Protein AF-A0A7S2B7H6-F1 (afdb_monomer)

Nearest PDB structures (foldseek):
  7xbq-assembly2_B  TM=4.513E-01  e=1.194E-01  Solanum tuberosum
  2v7d-assembly1_B  TM=4.858E-01  e=3.044E-01  Bos taurus
  2v7d-assembly2_C  TM=4.913E-01  e=3.707E-01  Bos taurus
  8wqa-assembly1_B  TM=3.857E-01  e=2.660E+00  Homo sapiens

Radius of gyration: 18.35 Å; Cα contacts (8 Å, |Δi|>4): 238; chains: 1; bounding box: 45×52×41 Å

Structure (mmCIF, N/CA/C/O backbone):
data_AF-A0A7S2B7H6-F1
#
_entry.id   AF-A0A7S2B7H6-F1
#
loop_
_atom_site.group_PDB
_atom_site.id
_atom_site.type_symbol
_atom_site.label_atom_id
_atom_site.label_alt_id
_atom_site.label_comp_id
_atom_site.label_asym_id
_atom_site.label_entity_id
_atom_site.label_seq_id
_atom_site.pdbx_PDB_ins_code
_atom_site.Cartn_x
_atom_site.Cartn_y
_atom_site.Cartn_z
_atom_site.occupancy
_atom_site.B_iso_or_equiv
_atom_site.auth_seq_id
_atom_site.auth_comp_id
_atom_site.auth_asym_id
_atom_site.auth_atom_id
_atom_site.pdbx_PDB_model_num
ATOM 1 N N . GLN A 1 1 ? -0.027 33.871 0.635 1.00 35.12 1 GLN A N 1
ATOM 2 C CA . GLN A 1 1 ? 0.040 32.422 0.359 1.00 35.12 1 GLN A CA 1
ATOM 3 C C . GLN A 1 1 ? 0.822 31.805 1.501 1.00 35.12 1 GLN A C 1
ATOM 5 O O . GLN A 1 1 ? 2.030 31.980 1.568 1.00 35.12 1 GLN A O 1
ATOM 10 N N . THR A 1 2 ? 0.126 31.239 2.481 1.00 29.56 2 THR A N 1
ATOM 11 C CA . THR A 1 2 ? 0.742 30.500 3.586 1.00 29.56 2 THR A CA 1
ATOM 12 C C . THR A 1 2 ? 1.372 29.250 2.993 1.00 29.56 2 THR A C 1
ATOM 14 O O . THR A 1 2 ? 0.664 28.401 2.460 1.00 29.56 2 THR A O 1
ATOM 17 N N . ALA A 1 3 ? 2.703 29.174 3.017 1.00 32.47 3 ALA A N 1
ATOM 18 C CA . ALA A 1 3 ? 3.397 27.925 2.765 1.00 32.47 3 ALA A CA 1
ATOM 19 C C . ALA A 1 3 ? 2.863 26.915 3.786 1.00 32.47 3 ALA A C 1
ATOM 21 O O . ALA A 1 3 ? 3.074 27.081 4.987 1.00 32.47 3 ALA A O 1
ATOM 22 N N . GLU A 1 4 ? 2.094 25.933 3.319 1.00 37.12 4 GLU A N 1
ATOM 23 C CA . GLU A 1 4 ? 1.766 24.747 4.098 1.00 37.12 4 GLU A CA 1
ATOM 24 C C . GLU A 1 4 ? 3.100 24.168 4.572 1.00 37.12 4 GLU A C 1
ATOM 26 O O . GLU A 1 4 ? 3.893 23.659 3.780 1.00 37.12 4 GLU A O 1
ATOM 31 N N . LEU A 1 5 ? 3.391 24.363 5.859 1.00 40.31 5 LEU A N 1
ATOM 32 C CA . LEU A 1 5 ? 4.547 23.809 6.546 1.00 40.31 5 LEU A CA 1
ATOM 33 C C . LEU A 1 5 ? 4.427 22.296 6.374 1.00 40.31 5 LEU A C 1
ATOM 35 O O . LEU A 1 5 ? 3.631 21.670 7.072 1.00 40.31 5 LEU A O 1
ATOM 39 N N . ALA A 1 6 ? 5.135 21.730 5.394 1.00 43.19 6 ALA A N 1
ATOM 40 C CA . ALA A 1 6 ? 5.116 20.305 5.119 1.00 43.19 6 ALA A CA 1
ATOM 41 C C . ALA A 1 6 ? 5.594 19.588 6.383 1.00 43.19 6 ALA A C 1
ATOM 43 O O . ALA A 1 6 ? 6.792 19.498 6.649 1.00 43.19 6 ALA A O 1
ATOM 44 N N . ALA A 1 7 ? 4.645 19.145 7.206 1.00 51.59 7 ALA A N 1
ATOM 45 C CA . ALA A 1 7 ? 4.942 18.339 8.365 1.00 51.59 7 ALA A CA 1
ATOM 46 C C . ALA A 1 7 ? 5.606 17.073 7.833 1.00 51.59 7 ALA A C 1
ATOM 48 O O . ALA A 1 7 ? 5.030 16.368 7.003 1.00 51.59 7 ALA A O 1
ATOM 49 N N . VAL A 1 8 ? 6.829 16.803 8.277 1.00 53.16 8 VAL A N 1
ATOM 50 C CA . VAL A 1 8 ? 7.496 15.527 8.022 1.00 53.16 8 VAL A CA 1
ATOM 51 C C . VAL A 1 8 ? 7.201 14.672 9.241 1.00 53.16 8 VAL A C 1
ATOM 53 O O . VAL A 1 8 ? 7.844 14.866 10.272 1.00 53.16 8 VAL A O 1
ATOM 56 N N . PRO A 1 9 ? 6.180 13.796 9.219 1.00 56.69 9 PRO A N 1
ATOM 57 C CA . PRO A 1 9 ? 5.942 12.949 10.364 1.00 56.69 9 PRO A CA 1
ATOM 58 C C . PRO A 1 9 ? 7.153 12.056 10.608 1.00 56.69 9 PRO A C 1
ATOM 60 O O . PRO A 1 9 ? 7.714 11.474 9.684 1.00 56.69 9 PRO A O 1
ATOM 63 N N . CYS A 1 10 ? 7.530 11.894 11.871 1.00 59.09 10 CYS A N 1
ATOM 64 C CA . CYS A 1 10 ? 8.405 10.796 12.262 1.00 59.09 10 CYS A CA 1
ATOM 65 C C . CYS A 1 10 ? 7.880 9.471 11.679 1.00 59.09 10 CYS A C 1
ATOM 67 O O . CYS A 1 10 ? 6.670 9.265 11.601 1.00 59.09 10 CYS A O 1
ATOM 69 N N . GLN A 1 11 ? 8.762 8.523 11.361 1.00 60.81 11 GLN A N 1
ATOM 70 C CA . GLN A 1 11 ? 8.400 7.172 10.898 1.00 60.81 11 GLN A CA 1
ATOM 71 C C . GLN A 1 11 ? 7.361 6.426 11.766 1.00 60.81 11 GLN A C 1
ATOM 73 O O . GLN A 1 11 ? 6.724 5.504 11.277 1.00 60.81 11 GLN A O 1
ATOM 78 N N . CYS A 1 12 ? 7.166 6.786 13.040 1.00 59.38 12 CYS A N 1
ATOM 79 C CA . CYS A 1 12 ? 6.108 6.198 13.869 1.00 59.38 12 CYS A CA 1
ATOM 80 C C . CYS A 1 12 ? 4.711 6.780 13.578 1.00 59.38 12 CYS A C 1
ATOM 82 O O . CYS A 1 12 ? 3.724 6.309 14.131 1.00 59.38 12 CYS A O 1
ATOM 84 N N . GLY A 1 13 ? 4.619 7.829 12.757 1.00 58.22 13 GLY A N 1
ATOM 85 C CA . GLY A 1 13 ? 3.378 8.509 12.395 1.00 58.22 13 GLY A CA 1
ATOM 86 C C . GLY A 1 13 ? 2.709 9.284 13.535 1.00 58.22 13 GLY A C 1
ATOM 87 O O . GLY A 1 13 ? 1.577 9.718 13.351 1.00 58.22 13 GLY A O 1
ATOM 88 N N . LYS A 1 14 ? 3.364 9.433 14.700 1.00 59.09 14 LYS A N 1
ATOM 89 C CA . LYS A 1 14 ? 2.776 10.039 15.914 1.00 59.09 14 LYS A CA 1
ATOM 90 C C . LYS A 1 14 ? 3.088 11.525 16.107 1.00 59.09 14 LYS A C 1
ATOM 92 O O . LYS A 1 14 ? 2.321 12.203 16.774 1.00 59.09 14 LYS A O 1
ATOM 97 N N . VAL A 1 15 ? 4.194 12.027 15.550 1.00 54.28 15 VAL A N 1
ATOM 98 C CA . VAL A 1 15 ? 4.637 13.420 15.745 1.00 54.28 15 VAL A CA 1
ATOM 99 C C . VAL A 1 15 ? 4.784 14.106 14.385 1.00 54.28 15 VAL A C 1
ATOM 101 O O . VAL A 1 15 ? 5.635 13.669 13.601 1.00 54.28 15 VAL A O 1
ATOM 104 N N . PRO A 1 16 ? 3.981 15.143 14.076 1.00 51.06 16 PRO A N 1
ATOM 105 C CA . PRO A 1 16 ? 4.240 16.043 12.962 1.00 51.06 16 PRO A CA 1
ATOM 106 C C . PRO A 1 16 ? 5.301 17.067 13.383 1.00 51.06 16 PRO A C 1
ATOM 108 O O . PRO A 1 16 ? 5.067 17.870 14.283 1.00 51.06 16 PRO A O 1
ATOM 111 N N . PHE A 1 17 ? 6.475 17.063 12.751 1.00 53.94 17 PHE A N 1
ATOM 112 C CA . PHE A 1 17 ? 7.456 18.119 13.003 1.00 53.94 17 PHE A CA 1
ATOM 113 C C . PHE A 1 17 ? 7.049 19.384 12.254 1.00 53.94 17 PHE A C 1
ATOM 115 O O . PHE A 1 17 ? 6.993 19.395 11.022 1.00 53.94 17 PHE A O 1
ATOM 122 N N . SER A 1 18 ? 6.739 20.442 13.006 1.00 48.84 18 SER A N 1
ATOM 123 C CA . SER A 1 18 ? 6.495 21.756 12.426 1.00 48.84 18 SER A CA 1
ATOM 124 C C . SER A 1 18 ? 7.814 22.322 11.899 1.00 48.84 18 SER A C 1
ATOM 126 O O . SER A 1 18 ? 8.869 22.227 12.523 1.00 48.84 18 SER A O 1
ATOM 128 N N . THR A 1 19 ? 7.748 22.932 10.727 1.00 48.69 19 THR A N 1
ATOM 129 C CA . THR A 1 19 ? 8.860 23.622 10.066 1.00 48.69 19 THR A CA 1
ATOM 130 C C . THR A 1 19 ? 9.399 24.826 10.869 1.00 48.69 19 THR A C 1
ATOM 132 O O . THR A 1 19 ? 10.367 25.445 10.429 1.00 48.69 19 THR A O 1
ATOM 135 N N . ALA A 1 20 ? 8.789 25.181 12.007 1.00 44.72 20 ALA A N 1
ATOM 136 C CA . ALA A 1 20 ? 9.083 26.406 12.747 1.00 44.72 20 ALA A CA 1
ATOM 137 C C . ALA A 1 20 ? 10.288 26.293 13.700 1.00 44.72 20 ALA A C 1
ATOM 139 O O . ALA A 1 20 ? 10.870 27.312 14.059 1.00 44.72 20 ALA A O 1
ATOM 140 N N . GLU A 1 21 ? 10.721 25.082 14.058 1.00 48.50 21 GLU A N 1
ATOM 141 C CA . GLU A 1 21 ? 11.830 24.879 14.994 1.00 48.50 21 GLU A CA 1
ATOM 142 C C . GLU A 1 21 ? 12.736 23.733 14.526 1.00 48.50 21 GLU A C 1
ATOM 144 O O . GLU A 1 21 ? 12.426 22.564 14.729 1.00 48.50 21 GLU A O 1
ATOM 149 N N . ALA A 1 22 ? 13.850 24.053 13.855 1.00 47.50 22 ALA A N 1
ATOM 150 C CA . ALA A 1 22 ? 15.148 23.384 14.034 1.00 47.50 22 ALA A CA 1
ATOM 151 C C . ALA A 1 22 ? 16.119 23.758 12.906 1.00 47.50 22 ALA A C 1
ATOM 153 O O . ALA A 1 22 ? 15.970 23.356 11.752 1.00 47.50 22 ALA A O 1
ATOM 154 N N . ILE A 1 23 ? 17.190 24.436 13.308 1.00 50.75 23 ILE A N 1
ATOM 155 C CA . ILE A 1 23 ? 18.448 24.647 12.575 1.00 50.75 23 ILE A CA 1
ATOM 156 C C . ILE A 1 23 ? 19.226 23.314 12.401 1.00 50.75 23 ILE A C 1
ATOM 158 O O . ILE A 1 23 ? 20.247 23.260 11.723 1.00 50.75 23 ILE A O 1
ATOM 162 N N . ARG A 1 24 ? 18.757 22.209 13.003 1.00 54.72 24 ARG A N 1
ATOM 163 C CA . ARG A 1 24 ? 19.428 20.901 12.995 1.00 54.72 24 ARG A CA 1
ATOM 164 C C . ARG A 1 24 ? 18.876 20.004 11.879 1.00 54.72 24 ARG A C 1
ATOM 166 O O . ARG A 1 24 ? 17.699 19.660 11.900 1.00 54.72 24 ARG A O 1
ATOM 173 N N . MET A 1 25 ? 19.748 19.604 10.948 1.00 66.00 25 MET A N 1
ATOM 174 C CA . MET A 1 25 ? 19.466 18.630 9.874 1.00 66.00 25 MET A CA 1
ATOM 175 C C . MET A 1 25 ? 18.995 17.269 10.420 1.00 66.00 25 MET A C 1
ATOM 177 O O . MET A 1 25 ? 18.144 16.620 9.816 1.00 66.00 25 MET A O 1
ATOM 181 N N . LEU A 1 26 ? 19.487 16.882 11.604 1.00 73.19 26 LEU A N 1
ATOM 182 C CA . LEU A 1 26 ? 19.103 15.664 12.315 1.00 73.19 26 LEU A CA 1
ATOM 183 C C . LEU A 1 26 ? 18.041 15.956 13.383 1.00 73.19 26 LEU A C 1
ATOM 185 O O . LEU A 1 26 ? 18.260 16.773 14.282 1.00 73.19 26 LEU A O 1
ATOM 189 N N . GLN A 1 27 ? 16.918 15.246 13.314 1.00 69.75 27 GLN A N 1
ATOM 190 C CA . GLN A 1 27 ? 15.816 15.317 14.272 1.00 69.75 27 GLN A CA 1
ATOM 191 C C . GLN A 1 27 ? 15.647 13.979 14.986 1.00 69.75 27 GLN A C 1
ATOM 193 O O . GLN A 1 27 ? 15.734 12.924 14.363 1.00 69.75 27 GLN A O 1
ATOM 198 N N . THR A 1 28 ? 15.371 14.013 16.289 1.00 74.00 28 THR A N 1
ATOM 199 C CA . THR A 1 28 ? 15.061 12.817 17.079 1.00 74.00 28 THR A CA 1
ATOM 200 C C . THR A 1 28 ? 13.578 12.794 17.411 1.00 74.00 28 THR A C 1
ATOM 202 O O . THR A 1 28 ? 13.008 13.765 17.898 1.00 74.00 28 THR A O 1
ATOM 205 N N . CYS A 1 29 ? 12.938 11.668 17.130 1.00 71.44 29 CYS A N 1
ATOM 206 C CA . CYS A 1 29 ? 11.523 11.460 17.368 1.00 71.44 29 CYS A CA 1
ATOM 207 C C . CYS A 1 29 ? 11.223 11.200 18.839 1.00 71.44 29 CYS A C 1
ATOM 209 O O . CYS A 1 29 ? 11.534 10.124 19.335 1.00 71.44 29 CYS A O 1
ATOM 211 N N . GLU A 1 30 ? 10.540 12.122 19.512 1.00 67.81 30 GLU A N 1
ATOM 212 C CA . GLU A 1 30 ? 10.203 11.995 20.940 1.00 67.81 30 GLU A CA 1
ATOM 213 C C . GLU A 1 30 ? 9.377 10.738 21.256 1.00 67.81 30 GLU A C 1
ATOM 215 O O . GLU A 1 30 ? 9.524 10.139 22.315 1.00 67.81 30 GLU A O 1
ATOM 220 N N . ALA A 1 31 ? 8.562 10.271 20.304 1.00 68.50 31 ALA A N 1
ATOM 221 C CA . ALA A 1 31 ? 7.723 9.090 20.487 1.00 68.50 31 ALA A CA 1
ATOM 222 C C . ALA A 1 31 ? 8.442 7.743 20.267 1.00 68.50 31 ALA A C 1
ATOM 224 O O . ALA A 1 31 ? 7.952 6.720 20.738 1.00 68.50 31 ALA A O 1
ATOM 225 N N . CYS A 1 32 ? 9.546 7.694 19.508 1.00 71.00 32 CYS A N 1
ATOM 226 C CA . CYS A 1 32 ? 10.230 6.421 19.203 1.00 71.00 32 CYS A CA 1
ATOM 227 C C . CYS A 1 32 ? 11.758 6.455 19.338 1.00 71.00 32 CYS A C 1
ATOM 229 O O . CYS A 1 32 ? 12.423 5.485 18.984 1.00 71.00 32 CYS A O 1
ATOM 231 N N . GLY A 1 33 ? 12.321 7.572 19.799 1.00 71.38 33 GLY A N 1
ATOM 232 C CA . GLY A 1 33 ? 13.748 7.778 20.048 1.00 71.38 33 GLY A CA 1
ATOM 233 C C . GLY A 1 33 ? 14.647 7.772 18.810 1.00 71.38 33 GLY A C 1
ATOM 234 O O . GLY A 1 33 ? 15.853 7.951 18.944 1.00 71.38 33 GLY A O 1
ATOM 235 N N . ARG A 1 34 ? 14.111 7.555 17.600 1.00 73.19 34 ARG A N 1
ATOM 236 C CA . ARG A 1 34 ? 14.936 7.459 16.388 1.00 73.19 34 ARG A CA 1
ATOM 237 C C . ARG A 1 34 ? 15.356 8.824 15.871 1.00 73.19 34 ARG A C 1
ATOM 239 O O . ARG A 1 34 ? 14.525 9.726 15.765 1.00 73.19 34 ARG A O 1
ATOM 246 N N . THR A 1 35 ? 16.620 8.915 15.480 1.00 77.19 35 THR A N 1
ATOM 247 C CA . THR A 1 35 ? 17.192 10.072 14.794 1.00 77.19 35 THR A CA 1
ATOM 248 C C . THR A 1 35 ? 17.086 9.895 13.281 1.00 77.19 35 THR A C 1
ATOM 250 O O . THR A 1 35 ? 17.336 8.802 12.773 1.00 77.19 35 THR A O 1
ATOM 253 N N . PHE A 1 36 ? 16.708 10.950 12.565 1.00 74.50 36 PHE A N 1
ATOM 254 C CA . PHE A 1 36 ? 16.586 10.966 11.109 1.00 74.50 36 PHE A CA 1
ATOM 255 C C . PHE A 1 36 ? 17.022 12.317 10.534 1.00 74.50 36 PHE A C 1
ATOM 257 O O . PHE A 1 36 ? 16.969 13.336 11.222 1.00 74.50 36 PHE A O 1
ATOM 264 N N . ASP A 1 37 ? 17.442 12.313 9.274 1.00 79.94 37 ASP A N 1
ATOM 265 C CA . ASP A 1 37 ? 17.731 13.504 8.485 1.00 79.94 37 ASP A CA 1
ATOM 266 C C . ASP A 1 37 ? 16.447 14.005 7.809 1.00 79.94 37 ASP A C 1
ATOM 268 O O . ASP A 1 37 ? 15.793 13.293 7.034 1.00 79.94 37 ASP A O 1
ATOM 272 N N . ARG A 1 38 ? 16.063 15.243 8.133 1.00 75.38 38 ARG A N 1
ATOM 273 C CA . ARG A 1 38 ? 14.837 15.865 7.623 1.00 75.38 38 ARG A CA 1
ATOM 274 C C . ARG A 1 38 ? 14.912 16.126 6.121 1.00 75.38 38 ARG A C 1
ATOM 276 O O . ARG A 1 38 ? 13.921 15.914 5.421 1.00 75.38 38 ARG A O 1
ATOM 283 N N . GLU A 1 39 ? 16.045 16.619 5.631 1.00 79.75 39 GLU A N 1
ATOM 284 C CA . GLU A 1 39 ? 16.217 16.967 4.219 1.00 79.75 39 GLU A CA 1
ATOM 285 C C . GLU A 1 39 ? 16.236 15.710 3.358 1.00 79.75 39 GLU A C 1
ATOM 287 O O . GLU A 1 39 ? 15.567 15.664 2.325 1.00 79.75 39 GLU A O 1
ATOM 292 N N . GLU A 1 40 ? 16.901 14.654 3.824 1.00 83.44 40 GLU A N 1
ATOM 293 C CA . GLU A 1 40 ? 16.890 13.367 3.135 1.00 83.44 40 GLU A CA 1
ATOM 294 C C . GLU A 1 40 ? 15.482 12.753 3.115 1.00 83.44 40 GLU A C 1
ATOM 296 O O . GLU A 1 40 ? 15.041 12.257 2.076 1.00 83.44 40 GLU A O 1
ATOM 301 N N . SER A 1 41 ? 14.731 12.839 4.219 1.00 80.25 41 SER A N 1
ATOM 302 C CA . SER A 1 41 ? 13.343 12.358 4.262 1.00 80.25 41 SER A CA 1
ATOM 303 C C . SER A 1 41 ? 12.427 13.138 3.309 1.00 80.25 41 SER A C 1
ATOM 305 O O . SER A 1 41 ? 11.664 12.528 2.555 1.00 80.25 41 SER A O 1
ATOM 307 N N . LEU A 1 42 ? 12.544 14.471 3.253 1.00 81.31 42 LEU A N 1
ATOM 308 C CA . LEU A 1 42 ? 11.813 15.308 2.290 1.00 81.31 42 LEU A CA 1
ATOM 309 C C . LEU A 1 42 ? 12.194 14.989 0.845 1.00 81.31 42 LEU A C 1
ATOM 311 O O . LEU A 1 42 ? 11.328 14.882 -0.027 1.00 81.31 42 LEU A O 1
ATOM 315 N N . HIS A 1 43 ? 13.484 14.799 0.586 1.00 86.62 43 HIS A N 1
ATOM 316 C CA . HIS A 1 43 ? 13.983 14.409 -0.723 1.00 86.62 43 HIS A CA 1
ATOM 317 C C . HIS A 1 43 ? 13.426 13.040 -1.148 1.00 86.62 43 HIS A C 1
ATOM 319 O O . HIS A 1 43 ? 12.972 12.877 -2.283 1.00 86.62 43 HIS A O 1
ATOM 325 N N . ASN A 1 44 ? 13.374 12.071 -0.233 1.00 89.31 44 ASN A N 1
ATOM 326 C CA . ASN A 1 44 ? 12.792 10.751 -0.479 1.00 89.31 44 ASN A CA 1
ATOM 327 C C . ASN A 1 44 ? 11.269 10.807 -0.676 1.00 89.31 44 ASN A C 1
ATOM 329 O O . ASN A 1 44 ? 10.749 10.138 -1.570 1.00 89.31 44 ASN A O 1
ATOM 333 N N . LEU A 1 45 ? 10.551 11.645 0.078 1.00 87.75 45 LEU A N 1
ATOM 334 C CA . LEU A 1 45 ? 9.126 11.911 -0.149 1.00 87.75 45 LEU A CA 1
ATOM 335 C C . LEU A 1 45 ? 8.886 12.502 -1.546 1.00 87.75 45 LEU A C 1
ATOM 337 O O . LEU A 1 45 ? 7.982 12.053 -2.253 1.00 87.75 45 LEU A O 1
ATOM 341 N N . SER A 1 46 ? 9.717 13.460 -1.968 1.00 88.88 46 SER A N 1
ATOM 342 C CA . SER A 1 46 ? 9.644 14.061 -3.304 1.00 88.88 46 SER A CA 1
ATOM 343 C C . SER A 1 46 ? 9.837 13.016 -4.408 1.00 88.88 46 SER A C 1
ATOM 345 O O . SER A 1 46 ? 9.014 12.939 -5.322 1.00 88.88 46 SER A O 1
ATOM 347 N N . LYS A 1 47 ? 10.834 12.124 -4.271 1.00 91.75 47 LYS A N 1
ATOM 348 C CA . LYS A 1 47 ? 11.051 10.994 -5.197 1.00 91.75 47 LYS A CA 1
ATOM 349 C C . LYS A 1 47 ? 9.815 10.107 -5.336 1.00 91.75 47 LYS A C 1
ATOM 351 O O . LYS A 1 47 ? 9.432 9.760 -6.452 1.00 91.75 47 LYS A O 1
ATOM 356 N N . VAL A 1 48 ? 9.183 9.741 -4.219 1.00 92.44 48 VAL A N 1
ATOM 357 C CA . VAL A 1 48 ? 7.968 8.907 -4.239 1.00 92.44 48 VAL A CA 1
ATOM 358 C C . VAL A 1 48 ? 6.802 9.654 -4.889 1.00 92.44 48 VAL A C 1
ATOM 360 O O . VAL A 1 48 ? 6.113 9.084 -5.737 1.00 92.44 48 VAL A O 1
ATOM 363 N N . SER A 1 49 ? 6.608 10.936 -4.566 1.00 91.50 49 SER A N 1
ATOM 364 C CA . SER A 1 49 ? 5.550 11.754 -5.174 1.00 91.50 49 SER A CA 1
ATOM 365 C C . SER A 1 49 ? 5.732 11.898 -6.689 1.00 91.50 49 SER A C 1
ATOM 367 O O . SER A 1 49 ? 4.773 11.763 -7.452 1.00 91.50 49 SER A O 1
ATOM 369 N N . GLU A 1 50 ? 6.961 12.119 -7.159 1.00 93.00 50 GLU A N 1
ATOM 370 C CA . GLU A 1 50 ? 7.262 12.201 -8.589 1.00 93.00 50 GLU A CA 1
ATOM 371 C C . GLU A 1 50 ? 7.012 10.867 -9.303 1.00 93.00 50 GLU A C 1
ATOM 373 O O . GLU A 1 50 ? 6.351 10.834 -10.346 1.00 93.00 50 GLU A O 1
ATOM 378 N N . ALA A 1 51 ? 7.467 9.757 -8.721 1.00 92.31 51 ALA A N 1
ATOM 379 C CA . ALA A 1 51 ? 7.235 8.427 -9.272 1.00 92.31 51 ALA A CA 1
ATOM 380 C C . ALA A 1 51 ? 5.735 8.119 -9.398 1.00 92.31 51 ALA A C 1
ATOM 382 O O . ALA A 1 51 ? 5.280 7.699 -10.463 1.00 92.31 51 ALA A O 1
ATOM 383 N N . ASN A 1 52 ? 4.944 8.440 -8.370 1.00 92.94 52 ASN A N 1
ATOM 384 C CA . ASN A 1 52 ? 3.486 8.314 -8.401 1.00 92.94 52 ASN A CA 1
ATOM 385 C C . ASN A 1 52 ? 2.835 9.149 -9.514 1.00 92.94 52 ASN A C 1
ATOM 387 O O . ASN A 1 52 ? 1.890 8.692 -10.161 1.00 92.94 52 ASN A O 1
ATOM 391 N N . LYS A 1 53 ? 3.322 10.374 -9.753 1.00 91.69 53 LYS A N 1
ATOM 392 C CA . LYS A 1 53 ? 2.827 11.235 -10.841 1.00 91.69 53 LYS A CA 1
ATOM 393 C C . LYS A 1 53 ? 3.155 10.656 -12.213 1.00 91.69 53 LYS A C 1
ATOM 395 O O . LYS A 1 53 ? 2.342 10.777 -13.126 1.00 91.69 53 LYS A O 1
ATOM 400 N N . ASN A 1 54 ? 4.317 10.028 -12.369 1.00 89.81 54 ASN A N 1
ATOM 401 C CA . ASN A 1 54 ? 4.754 9.483 -13.652 1.00 89.81 54 ASN A CA 1
ATOM 402 C C . ASN A 1 54 ? 3.936 8.263 -14.097 1.00 89.81 54 ASN A C 1
ATOM 404 O O . ASN A 1 54 ? 3.716 8.117 -15.295 1.00 89.81 54 ASN A O 1
ATOM 408 N N . VAL A 1 55 ? 3.392 7.465 -13.173 1.00 88.75 55 VAL A N 1
ATOM 409 C CA . VAL A 1 55 ? 2.453 6.372 -13.509 1.00 88.75 55 VAL A CA 1
ATOM 410 C C . VAL A 1 55 ? 1.222 6.906 -14.251 1.00 88.75 55 VAL A C 1
ATOM 412 O O . VAL A 1 55 ? 0.784 6.327 -15.242 1.00 88.75 55 VAL A O 1
ATOM 415 N N . ARG A 1 56 ? 0.694 8.064 -13.828 1.00 79.50 56 ARG A N 1
ATOM 416 C CA . ARG A 1 56 ? -0.493 8.691 -14.443 1.00 79.50 56 ARG A CA 1
ATOM 417 C C . ARG A 1 56 ? -0.258 9.186 -15.868 1.00 79.50 56 ARG A C 1
ATOM 419 O O . ARG A 1 56 ? -1.220 9.395 -16.597 1.00 79.50 56 ARG A O 1
ATOM 426 N N . LYS A 1 57 ? 1.000 9.389 -16.265 1.00 85.69 57 LYS A N 1
ATOM 427 C CA . LYS A 1 57 ? 1.364 9.851 -17.612 1.00 85.69 57 LYS A CA 1
ATOM 428 C C . LYS A 1 57 ? 1.362 8.718 -18.648 1.00 85.69 57 LYS A C 1
ATOM 430 O O . LYS A 1 57 ? 1.629 8.976 -19.817 1.00 85.69 57 LYS A O 1
ATOM 435 N N . GLY A 1 58 ? 1.051 7.485 -18.239 1.00 81.94 58 GLY A N 1
ATOM 436 C CA . GLY A 1 58 ? 1.086 6.308 -1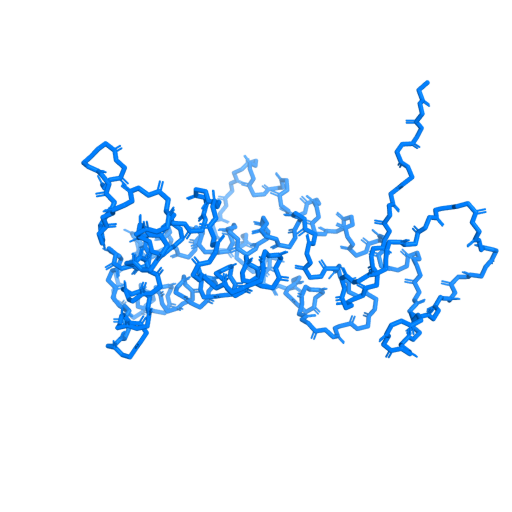9.103 1.00 81.94 58 GLY A CA 1
ATOM 437 C C . GLY A 1 58 ? 2.497 5.736 -19.266 1.00 81.94 58 GLY A C 1
ATOM 438 O O . GLY A 1 58 ? 3.437 6.139 -18.579 1.00 81.94 58 GLY A O 1
ATOM 439 N N . GLY A 1 59 ? 2.639 4.746 -20.144 1.00 86.94 59 GLY A N 1
ATOM 440 C CA . GLY A 1 59 ? 3.891 4.021 -20.383 1.00 86.94 59 GLY A CA 1
ATOM 441 C C . GLY A 1 59 ? 3.757 2.517 -20.161 1.00 86.94 59 GLY A C 1
ATOM 442 O O . GLY A 1 59 ? 2.662 2.013 -19.905 1.00 86.94 59 GLY A O 1
ATOM 443 N N . ASP A 1 60 ? 4.877 1.805 -20.281 1.00 89.94 60 ASP A N 1
ATOM 444 C CA . ASP A 1 60 ? 4.910 0.358 -20.088 1.00 89.94 60 ASP A CA 1
ATOM 445 C C . ASP A 1 60 ? 4.687 -0.017 -18.605 1.00 89.94 60 ASP A C 1
ATOM 447 O O . ASP A 1 60 ? 5.417 0.462 -17.728 1.00 89.94 60 ASP A O 1
ATOM 451 N N . PRO A 1 61 ? 3.692 -0.871 -18.288 1.00 89.50 61 PRO A N 1
ATOM 452 C CA . PRO A 1 61 ? 3.419 -1.274 -16.914 1.00 89.50 61 PRO A CA 1
ATOM 453 C C . PRO A 1 61 ? 4.587 -1.993 -16.229 1.00 89.50 61 PRO A C 1
ATOM 455 O O . PRO A 1 61 ? 4.772 -1.802 -15.027 1.00 89.50 61 PRO A O 1
ATOM 458 N N . MET A 1 62 ? 5.394 -2.786 -16.948 1.00 90.56 62 MET A N 1
ATOM 459 C CA . MET A 1 62 ? 6.532 -3.482 -16.328 1.00 90.56 62 MET A CA 1
ATOM 460 C C . MET A 1 62 ? 7.637 -2.507 -15.924 1.00 90.56 62 MET A C 1
ATOM 462 O O . MET A 1 62 ? 8.215 -2.645 -14.843 1.00 90.56 62 MET A O 1
ATOM 466 N N . ASP A 1 63 ? 7.912 -1.501 -16.751 1.00 92.88 63 ASP A N 1
ATOM 467 C CA . ASP A 1 63 ? 8.852 -0.434 -16.404 1.00 92.88 63 ASP A CA 1
ATOM 468 C C . ASP A 1 63 ? 8.395 0.366 -15.183 1.00 92.88 63 ASP A C 1
ATOM 470 O O . ASP A 1 63 ? 9.213 0.705 -14.321 1.00 92.88 63 ASP A O 1
ATOM 474 N N . HIS A 1 64 ? 7.092 0.644 -15.073 1.00 93.44 64 HIS A N 1
ATOM 475 C CA . HIS A 1 64 ? 6.535 1.286 -13.882 1.00 93.44 64 HIS A CA 1
ATOM 476 C C . HIS A 1 64 ? 6.687 0.404 -12.645 1.00 93.44 64 HIS A C 1
ATOM 478 O O . HIS A 1 64 ? 7.192 0.896 -11.639 1.00 93.44 64 HIS A O 1
ATOM 484 N N . VAL A 1 65 ? 6.359 -0.891 -12.720 1.00 94.12 65 VAL A N 1
ATOM 485 C CA . VAL A 1 65 ? 6.570 -1.828 -11.599 1.00 94.12 65 VAL A CA 1
ATOM 486 C C . VAL A 1 65 ? 8.023 -1.787 -11.131 1.00 94.12 65 VAL A C 1
ATOM 488 O O . VAL A 1 65 ? 8.270 -1.503 -9.963 1.00 94.12 65 VAL A O 1
ATOM 491 N N . LYS A 1 66 ? 8.999 -1.946 -12.034 1.00 94.00 66 LYS A N 1
ATOM 492 C CA . LYS A 1 66 ? 10.431 -1.904 -11.675 1.00 94.00 66 LYS A CA 1
ATOM 493 C C . LYS A 1 66 ? 10.814 -0.613 -10.944 1.00 94.00 66 LYS A C 1
ATOM 495 O O . LYS A 1 66 ? 11.508 -0.662 -9.927 1.00 94.00 66 LYS A O 1
ATOM 500 N N . LYS A 1 67 ? 10.364 0.541 -11.448 1.00 93.81 67 LYS A N 1
ATOM 501 C CA . LYS A 1 67 ? 10.662 1.856 -10.855 1.00 93.81 67 LYS A CA 1
ATOM 502 C C . LYS A 1 67 ? 10.027 2.022 -9.478 1.00 93.81 67 LYS A C 1
ATOM 504 O O . LYS A 1 67 ? 10.696 2.493 -8.562 1.00 93.81 67 LYS A O 1
ATOM 509 N N . LEU A 1 68 ? 8.760 1.642 -9.322 1.00 94.94 68 LEU A N 1
ATOM 510 C CA . LEU A 1 68 ? 8.043 1.788 -8.055 1.00 94.94 68 LEU A CA 1
ATOM 511 C C . LEU A 1 68 ? 8.540 0.794 -6.998 1.00 94.94 68 LEU A C 1
ATOM 513 O O . LEU A 1 68 ? 8.748 1.192 -5.854 1.00 94.94 68 LEU A O 1
ATOM 517 N N . THR A 1 69 ? 8.815 -0.460 -7.369 1.00 94.56 69 THR A N 1
ATOM 518 C CA . THR A 1 69 ? 9.362 -1.475 -6.452 1.00 94.56 69 THR A CA 1
ATOM 519 C C . THR A 1 69 ? 10.713 -1.036 -5.878 1.00 94.56 69 THR A C 1
ATOM 521 O O . THR A 1 69 ? 10.979 -1.230 -4.694 1.00 94.56 69 THR A O 1
ATOM 524 N N . ALA A 1 70 ? 11.554 -0.344 -6.658 1.00 93.38 70 ALA A N 1
ATOM 525 C CA . ALA A 1 70 ? 12.821 0.207 -6.162 1.00 93.38 70 ALA A CA 1
ATOM 526 C C . ALA A 1 70 ? 12.649 1.250 -5.034 1.00 93.38 70 ALA A C 1
ATOM 528 O O . ALA A 1 70 ? 13.575 1.471 -4.244 1.00 93.38 70 ALA A O 1
ATOM 529 N N . LEU A 1 71 ? 11.472 1.877 -4.941 1.00 93.62 71 LEU A N 1
ATOM 530 C CA . LEU A 1 71 ? 11.127 2.865 -3.917 1.00 93.62 71 LEU A CA 1
ATOM 531 C C . LEU A 1 71 ? 10.475 2.244 -2.679 1.00 93.62 71 LEU A C 1
ATOM 533 O O . LEU A 1 71 ? 10.355 2.925 -1.663 1.00 93.62 71 LEU A O 1
ATOM 537 N N . GLU A 1 72 ? 10.121 0.956 -2.696 1.00 91.12 72 GLU A N 1
ATOM 538 C CA . GLU A 1 72 ? 9.494 0.291 -1.546 1.00 91.12 72 GLU A CA 1
ATOM 539 C C . GLU A 1 72 ? 10.317 0.397 -0.275 1.00 91.12 72 GLU A C 1
ATOM 541 O O . GLU A 1 72 ? 9.779 0.604 0.811 1.00 91.12 72 GLU A O 1
ATOM 546 N N . LYS A 1 73 ? 11.642 0.289 -0.407 1.00 89.31 73 LYS A N 1
ATOM 547 C CA . LYS A 1 73 ? 12.570 0.420 0.719 1.00 89.31 73 LYS A CA 1
ATOM 548 C C . LYS A 1 73 ? 12.401 1.741 1.472 1.00 89.31 73 LYS A C 1
ATOM 550 O O . LYS A 1 73 ? 12.681 1.779 2.662 1.00 89.31 73 LYS A O 1
ATOM 555 N N . LEU A 1 74 ? 11.934 2.791 0.794 1.00 88.12 74 LEU A N 1
ATOM 556 C CA . LEU A 1 74 ? 11.702 4.105 1.385 1.00 88.12 74 LEU A CA 1
ATOM 557 C C . LEU A 1 74 ? 10.378 4.162 2.147 1.00 88.12 74 LEU A C 1
ATOM 559 O O . LEU A 1 74 ? 10.249 4.982 3.041 1.00 88.12 74 LEU A O 1
ATOM 563 N N . VAL A 1 75 ? 9.398 3.315 1.821 1.00 86.56 75 VAL A N 1
ATOM 564 C CA . VAL A 1 75 ? 8.066 3.325 2.458 1.00 86.56 75 VAL A CA 1
ATOM 565 C C . VAL A 1 75 ? 7.863 2.188 3.464 1.00 86.56 75 VAL A C 1
ATOM 567 O O . VAL A 1 75 ? 6.809 2.089 4.106 1.00 86.56 75 VAL A O 1
ATOM 570 N N . LYS A 1 76 ? 8.861 1.307 3.605 1.00 83.69 76 LYS A N 1
ATOM 571 C CA . LYS A 1 76 ? 8.857 0.235 4.600 1.00 83.69 76 LYS A CA 1
ATOM 572 C C . LYS A 1 76 ? 8.819 0.823 6.015 1.00 83.69 76 LYS A C 1
ATOM 574 O O . LYS A 1 76 ? 9.569 1.759 6.307 1.00 83.69 76 LYS A O 1
ATOM 579 N N . PRO A 1 77 ? 7.983 0.271 6.915 1.00 76.69 77 PRO A N 1
ATOM 580 C CA . PRO A 1 77 ? 8.001 0.664 8.316 1.00 76.69 77 PRO A CA 1
ATOM 581 C C . PRO A 1 77 ? 9.416 0.556 8.892 1.00 76.69 77 PRO A C 1
ATOM 583 O O . PRO A 1 77 ? 10.081 -0.469 8.751 1.00 76.69 77 PRO A O 1
ATOM 586 N N . GLY A 1 78 ? 9.885 1.628 9.527 1.00 73.06 78 GLY A N 1
ATOM 587 C CA . GLY A 1 78 ? 11.197 1.653 10.164 1.00 73.06 78 GLY A CA 1
ATOM 588 C C . GLY A 1 78 ? 12.387 1.986 9.257 1.00 73.06 78 GLY A C 1
ATOM 589 O O . GLY A 1 78 ? 13.516 1.883 9.736 1.00 73.06 78 GLY A O 1
ATOM 590 N N . ALA A 1 79 ? 12.174 2.371 7.994 1.00 78.00 79 ALA A N 1
ATOM 591 C CA . ALA A 1 79 ? 13.245 2.841 7.118 1.00 78.00 79 ALA A CA 1
ATOM 592 C C . ALA A 1 79 ? 13.848 4.167 7.621 1.00 78.00 79 ALA A C 1
ATOM 594 O O . ALA A 1 79 ? 13.133 5.156 7.807 1.00 78.00 79 ALA A O 1
ATOM 595 N N . THR A 1 80 ? 15.170 4.201 7.812 1.00 75.81 80 THR A N 1
ATOM 596 C CA . THR A 1 80 ? 15.902 5.438 8.128 1.00 75.81 80 THR A CA 1
ATOM 597 C C . THR A 1 80 ? 15.718 6.438 6.992 1.00 75.81 80 THR A C 1
ATOM 599 O O . THR A 1 80 ? 15.889 6.080 5.828 1.00 75.81 80 THR A O 1
ATOM 602 N N . ASN A 1 81 ? 15.329 7.672 7.324 1.00 76.94 81 ASN A N 1
ATOM 603 C CA . ASN A 1 81 ? 15.033 8.745 6.360 1.00 76.94 81 ASN A CA 1
ATOM 604 C C . ASN A 1 81 ? 13.963 8.351 5.322 1.00 76.94 81 ASN A C 1
ATOM 606 O O . ASN A 1 81 ? 13.887 8.917 4.230 1.00 76.94 81 ASN A O 1
ATOM 610 N N . GLY A 1 82 ? 13.134 7.360 5.663 1.00 78.94 82 GLY A N 1
ATOM 611 C CA . GLY A 1 82 ? 12.034 6.895 4.839 1.00 78.94 82 GLY A CA 1
ATOM 612 C C . GLY A 1 82 ? 10.891 7.902 4.757 1.00 78.94 82 GLY A C 1
ATOM 613 O O . GLY A 1 82 ? 10.863 8.936 5.430 1.00 78.94 82 GLY A O 1
ATOM 614 N N . VAL A 1 83 ? 9.919 7.566 3.919 1.00 80.94 83 VAL A N 1
ATOM 615 C CA . VAL A 1 83 ? 8.654 8.277 3.821 1.00 80.94 83 VAL A CA 1
ATOM 616 C C . VAL A 1 83 ? 7.760 7.845 4.983 1.00 80.94 83 VAL A C 1
ATOM 618 O O . VAL A 1 83 ? 7.653 6.646 5.262 1.00 80.94 83 VAL A O 1
ATOM 621 N N . PRO A 1 84 ? 7.082 8.786 5.655 1.00 73.44 84 PRO A N 1
ATOM 622 C CA . PRO A 1 84 ? 6.240 8.454 6.791 1.00 73.44 84 PRO A CA 1
ATOM 623 C C . PRO A 1 84 ? 5.153 7.436 6.409 1.00 73.44 84 PRO A C 1
ATOM 625 O O . PRO A 1 84 ? 4.444 7.658 5.425 1.00 73.44 84 PRO A O 1
ATOM 628 N N . PRO A 1 85 ? 4.956 6.354 7.187 1.00 72.19 85 PRO A N 1
ATOM 629 C CA . PRO A 1 85 ? 4.019 5.274 6.868 1.00 72.19 85 PRO A CA 1
ATOM 630 C C . PRO A 1 85 ? 2.575 5.693 6.571 1.00 72.19 85 PRO A C 1
ATOM 632 O O . PRO A 1 85 ? 1.891 4.994 5.826 1.00 72.19 85 PRO A O 1
ATOM 635 N N . LYS A 1 86 ? 2.129 6.809 7.158 1.00 73.06 86 LYS A N 1
ATOM 636 C CA . LYS A 1 86 ? 0.780 7.379 7.011 1.00 73.06 86 LYS A CA 1
ATOM 637 C C . LYS A 1 86 ? 0.690 8.457 5.922 1.00 73.06 86 LYS A C 1
ATOM 639 O O . LYS A 1 86 ? -0.343 9.096 5.771 1.00 73.06 86 LYS A O 1
ATOM 644 N N . SER A 1 87 ? 1.772 8.712 5.185 1.00 80.19 87 SER A N 1
ATOM 645 C CA . SER A 1 87 ? 1.754 9.695 4.102 1.00 80.19 87 SER A CA 1
ATOM 646 C C . SER A 1 87 ? 0.834 9.221 2.967 1.00 80.19 87 SER A C 1
ATOM 648 O O . SER A 1 87 ? 0.947 8.065 2.541 1.00 80.19 87 SER A O 1
ATOM 650 N N . PRO A 1 88 ? -0.004 10.106 2.393 1.00 84.19 88 PRO A N 1
ATOM 651 C CA . PRO A 1 88 ? -0.804 9.787 1.211 1.00 84.19 88 PRO A CA 1
ATOM 652 C C . PRO A 1 88 ? 0.032 9.267 0.034 1.00 84.19 88 PRO A C 1
ATOM 654 O O . PRO A 1 88 ? -0.457 8.482 -0.776 1.00 84.19 88 PRO A O 1
ATOM 657 N N . GLU A 1 89 ? 1.304 9.667 -0.061 1.00 89.12 89 GLU A N 1
ATOM 658 C CA . GLU A 1 89 ? 2.200 9.197 -1.122 1.00 89.12 89 GLU A CA 1
ATOM 659 C C . GLU A 1 89 ? 2.604 7.729 -0.955 1.00 89.12 89 GLU A C 1
ATOM 661 O O . GLU A 1 89 ? 2.804 7.042 -1.957 1.00 89.12 89 GLU A O 1
ATOM 666 N N . VAL A 1 90 ? 2.654 7.216 0.280 1.00 89.56 90 VAL A N 1
ATOM 667 C CA . VAL A 1 90 ? 2.861 5.782 0.540 1.00 89.56 90 VAL A CA 1
ATOM 668 C C . VAL A 1 90 ? 1.643 4.991 0.089 1.00 89.56 90 VAL A C 1
ATOM 670 O O . VAL A 1 90 ? 1.784 4.023 -0.655 1.00 89.56 90 VAL A O 1
ATOM 673 N N . MET A 1 91 ? 0.444 5.434 0.478 1.00 90.56 91 MET A N 1
ATOM 674 C CA . MET A 1 91 ? -0.809 4.793 0.067 1.00 90.56 91 MET A CA 1
ATOM 675 C C . MET A 1 91 ? -0.942 4.769 -1.456 1.00 90.56 91 MET A C 1
ATOM 677 O O . MET A 1 91 ? -1.277 3.742 -2.043 1.00 90.56 91 MET A O 1
ATOM 681 N N . ARG A 1 92 ? -0.596 5.879 -2.114 1.00 92.94 92 ARG A N 1
ATOM 682 C CA . ARG A 1 92 ? -0.615 5.987 -3.573 1.00 92.94 92 ARG A CA 1
ATOM 683 C C . ARG A 1 92 ? 0.434 5.099 -4.245 1.00 92.94 92 ARG A C 1
ATOM 685 O O . ARG A 1 92 ? 0.113 4.492 -5.260 1.00 92.94 92 ARG A O 1
ATOM 692 N N . LEU A 1 93 ? 1.638 4.976 -3.680 1.00 95.12 93 LEU A N 1
ATOM 693 C CA . LEU A 1 93 ? 2.676 4.078 -4.201 1.00 95.12 93 LEU A CA 1
ATOM 694 C C . LEU A 1 93 ? 2.207 2.622 -4.183 1.00 95.12 93 LEU A C 1
ATOM 696 O O . LEU A 1 93 ? 2.281 1.938 -5.202 1.00 95.12 93 LEU A O 1
ATOM 700 N N . LEU A 1 94 ? 1.690 2.168 -3.039 1.00 95.25 94 LEU A N 1
ATOM 701 C CA . LEU A 1 94 ? 1.198 0.801 -2.873 1.00 95.25 94 LEU A CA 1
ATOM 702 C C . LEU A 1 94 ? -0.017 0.532 -3.766 1.00 95.25 94 LEU A C 1
ATOM 704 O O . LEU A 1 94 ? -0.092 -0.518 -4.395 1.00 95.25 94 LEU A O 1
ATOM 708 N N . SER A 1 95 ? -0.934 1.497 -3.873 1.00 94.81 95 SER A N 1
ATOM 709 C CA . SER A 1 95 ? -2.092 1.404 -4.765 1.00 94.81 95 SER A CA 1
ATOM 710 C C . SER A 1 95 ? -1.665 1.304 -6.232 1.00 94.81 95 SER A C 1
ATOM 712 O O . SER A 1 95 ? -2.129 0.416 -6.942 1.00 94.81 95 SER A O 1
ATOM 714 N N . ASN A 1 96 ? -0.720 2.138 -6.678 1.00 95.69 96 ASN A N 1
ATOM 715 C CA . ASN A 1 96 ? -0.170 2.068 -8.032 1.00 95.69 96 ASN A CA 1
ATOM 716 C C . ASN A 1 96 ? 0.474 0.702 -8.310 1.00 95.69 96 ASN A C 1
ATOM 718 O O . ASN A 1 96 ? 0.206 0.107 -9.350 1.00 95.69 96 ASN A O 1
ATOM 722 N N . LEU A 1 97 ? 1.284 0.186 -7.380 1.00 96.56 97 LEU A N 1
ATOM 723 C CA . LEU A 1 97 ? 1.894 -1.142 -7.491 1.00 96.56 97 LEU A CA 1
ATOM 724 C C . LEU A 1 97 ? 0.837 -2.249 -7.591 1.00 96.56 97 LEU A C 1
ATOM 726 O O . LEU A 1 97 ? 0.915 -3.079 -8.496 1.00 96.56 97 LEU A O 1
ATOM 730 N N . ALA A 1 98 ? -0.184 -2.228 -6.729 1.00 96.12 98 ALA A N 1
ATOM 731 C CA . ALA A 1 98 ? -1.291 -3.178 -6.787 1.00 96.12 98 ALA A CA 1
ATOM 732 C C . ALA A 1 98 ? -1.979 -3.140 -8.162 1.00 96.12 98 ALA A C 1
ATOM 734 O O . ALA A 1 98 ? -2.071 -4.162 -8.840 1.00 96.12 98 ALA A O 1
ATOM 735 N N . GLN A 1 99 ? -2.399 -1.958 -8.617 1.00 94.69 99 GLN A N 1
ATOM 736 C CA . GLN A 1 99 ? -3.128 -1.804 -9.879 1.00 94.69 99 GLN A CA 1
ATOM 737 C C . GLN A 1 99 ? -2.293 -2.212 -11.098 1.00 94.69 99 GLN A C 1
ATOM 739 O O . GLN A 1 99 ? -2.807 -2.863 -12.007 1.00 94.69 99 GLN A O 1
ATOM 744 N N . LEU A 1 100 ? -0.995 -1.897 -11.112 1.00 95.00 100 LEU A N 1
ATOM 745 C CA . LEU A 1 100 ? -0.091 -2.333 -12.179 1.00 95.00 100 LEU A CA 1
ATOM 746 C C . LEU A 1 100 ? 0.030 -3.858 -12.226 1.00 95.00 100 LEU A C 1
ATOM 748 O O . LEU A 1 100 ? -0.037 -4.442 -13.305 1.00 95.00 100 LEU A O 1
ATOM 752 N N . HIS A 1 101 ? 0.160 -4.516 -11.074 1.00 95.81 101 HIS A N 1
ATOM 753 C CA . HIS A 1 101 ? 0.207 -5.974 -11.010 1.00 95.81 101 HIS A CA 1
ATOM 754 C C . HIS A 1 101 ? -1.115 -6.629 -11.413 1.00 95.81 101 HIS A C 1
ATOM 756 O O . HIS A 1 101 ? -1.103 -7.615 -12.148 1.00 95.81 101 HIS A O 1
ATOM 762 N N . TYR A 1 102 ? -2.252 -6.061 -11.013 1.00 94.69 102 TYR A N 1
ATOM 763 C CA . TYR A 1 102 ? -3.562 -6.521 -11.472 1.00 94.69 102 TYR A CA 1
ATOM 764 C C . TYR A 1 102 ? -3.697 -6.408 -12.999 1.00 94.69 102 TYR A C 1
ATOM 766 O O . TYR A 1 102 ? -4.115 -7.347 -13.676 1.00 94.69 102 TYR A O 1
ATOM 774 N N . HIS A 1 103 ? -3.259 -5.283 -13.563 1.00 92.50 103 HIS A N 1
ATOM 775 C CA . HIS A 1 103 ? -3.243 -5.050 -15.006 1.00 92.50 103 HIS A CA 1
ATOM 776 C C . HIS A 1 103 ? -2.300 -5.991 -15.766 1.00 92.50 103 HIS A C 1
ATOM 778 O O . HIS A 1 103 ? -2.616 -6.440 -16.865 1.00 92.50 103 HIS A O 1
ATOM 784 N N . LEU A 1 104 ? -1.138 -6.316 -15.199 1.00 92.62 104 LEU A N 1
ATOM 785 C CA . LEU A 1 104 ? -0.230 -7.307 -15.780 1.00 92.62 104 LEU A CA 1
ATOM 786 C C . LEU A 1 104 ? -0.849 -8.710 -15.749 1.00 92.62 104 LEU A C 1
ATOM 788 O O . LEU A 1 104 ? -0.799 -9.424 -16.752 1.00 92.62 104 LEU A O 1
ATOM 792 N N . ALA A 1 105 ? -1.489 -9.078 -14.637 1.00 92.69 105 ALA A N 1
ATOM 793 C CA . ALA A 1 105 ? -2.166 -10.362 -14.489 1.00 92.69 105 ALA A CA 1
ATOM 794 C C . ALA A 1 105 ? -3.335 -10.550 -15.465 1.00 92.69 105 ALA A C 1
ATOM 796 O O . ALA A 1 105 ? -3.567 -11.666 -15.920 1.00 92.69 105 ALA A O 1
ATOM 797 N N . SER A 1 106 ? -4.057 -9.481 -15.815 1.00 88.88 106 SER A N 1
ATOM 798 C CA . SER A 1 106 ? -5.169 -9.559 -16.772 1.00 88.88 106 SER A CA 1
ATOM 799 C C . SER A 1 106 ? -4.715 -9.663 -18.234 1.00 88.88 106 SER A C 1
ATOM 801 O O . SER A 1 106 ? -5.493 -10.080 -19.092 1.00 88.88 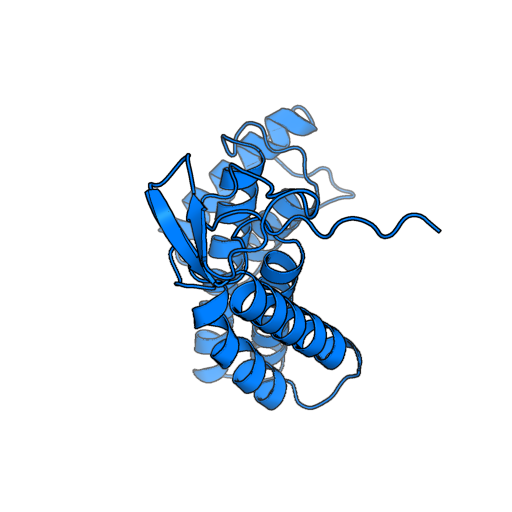106 SER A O 1
ATOM 803 N N . ARG A 1 107 ? -3.458 -9.307 -18.534 1.00 86.31 107 ARG A N 1
ATOM 804 C CA . ARG A 1 107 ? -2.900 -9.290 -19.899 1.00 86.31 107 ARG A CA 1
ATOM 805 C C . ARG A 1 107 ? -2.035 -10.495 -20.244 1.00 86.31 107 ARG A C 1
ATOM 807 O O . ARG A 1 107 ? -1.931 -10.844 -21.418 1.00 86.31 107 ARG A O 1
ATOM 814 N N . VAL A 1 108 ? -1.399 -11.111 -19.254 1.00 79.19 108 VAL A N 1
ATOM 815 C CA . VAL A 1 108 ? -0.491 -12.251 -19.441 1.00 79.19 108 VAL A CA 1
ATOM 816 C C . VAL A 1 108 ? -1.170 -13.522 -18.926 1.00 79.19 108 VAL A C 1
ATOM 818 O O . VAL A 1 108 ? -1.969 -13.466 -18.000 1.00 79.19 108 VAL A O 1
ATOM 821 N N . LYS A 1 109 ? -0.890 -14.683 -19.529 1.00 77.50 109 LYS A N 1
ATOM 822 C CA . LYS A 1 109 ? -1.412 -15.988 -19.078 1.00 77.50 109 LYS A CA 1
ATOM 823 C C . LYS A 1 109 ? -0.306 -16.817 -18.418 1.00 77.50 109 LYS A C 1
ATOM 825 O O . LYS A 1 109 ? 0.872 -16.615 -18.694 1.00 77.50 109 LYS A O 1
ATOM 830 N N . GLY A 1 110 ? -0.690 -17.789 -17.591 1.00 81.06 110 GLY A N 1
ATOM 831 C CA . GLY A 1 110 ? 0.242 -18.745 -16.982 1.00 81.06 110 GLY A CA 1
ATOM 832 C C . GLY A 1 110 ? 0.912 -18.232 -15.702 1.00 81.06 110 GLY A C 1
ATOM 833 O O . GLY A 1 110 ? 0.318 -17.461 -14.950 1.00 81.06 110 GLY A O 1
ATOM 834 N N . SER A 1 111 ? 2.143 -18.679 -15.436 1.00 82.88 111 SER A N 1
ATOM 835 C CA . SER A 1 111 ? 2.869 -18.429 -14.177 1.00 82.88 111 SER A CA 1
ATOM 836 C C . SER A 1 111 ? 3.051 -16.943 -13.854 1.00 82.88 111 SER A C 1
ATOM 838 O O . SER A 1 111 ? 2.838 -16.536 -12.717 1.00 82.88 111 SER A O 1
ATOM 840 N N . HIS A 1 112 ? 3.345 -16.113 -14.856 1.00 85.38 112 HIS A N 1
ATOM 841 C CA . HIS A 1 112 ? 3.512 -14.668 -14.671 1.00 85.38 112 HIS A CA 1
ATOM 842 C C . HIS A 1 112 ? 2.232 -13.954 -14.216 1.00 85.38 112 HIS A C 1
ATOM 844 O O . HIS A 1 112 ? 2.297 -12.959 -13.489 1.00 85.38 112 HIS A O 1
ATOM 850 N N . ALA A 1 113 ? 1.064 -14.470 -14.611 1.00 90.25 113 ALA A N 1
ATOM 851 C CA . ALA A 1 113 ? -0.216 -13.954 -14.142 1.00 90.25 113 ALA A CA 1
ATOM 852 C C . ALA A 1 113 ? -0.405 -14.261 -12.653 1.00 90.25 113 ALA A C 1
ATOM 854 O O 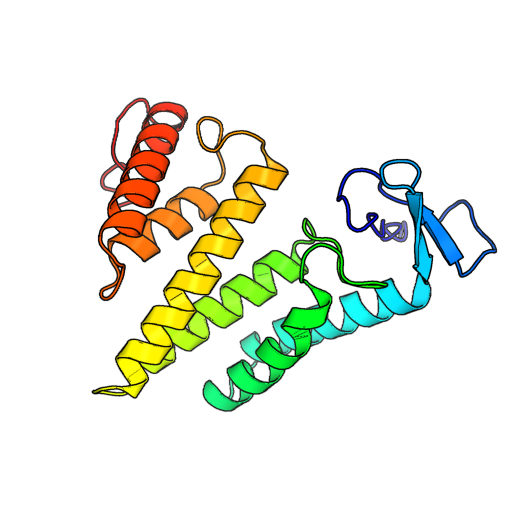. ALA A 1 113 ? -0.750 -13.374 -11.877 1.00 90.25 113 ALA A O 1
ATOM 855 N N . ALA A 1 114 ? -0.104 -15.497 -12.243 1.00 91.38 114 ALA A N 1
ATOM 856 C CA . A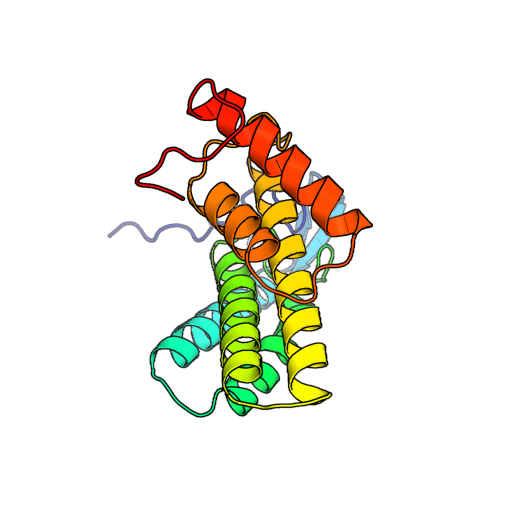LA A 1 114 ? -0.195 -15.922 -10.850 1.00 91.38 114 ALA A CA 1
ATOM 857 C C . ALA A 1 114 ? 0.777 -15.150 -9.940 1.00 91.38 114 ALA A C 1
ATOM 859 O O . ALA A 1 114 ? 0.389 -14.712 -8.859 1.00 91.38 114 ALA A O 1
ATOM 860 N N . GLU A 1 115 ? 2.016 -14.923 -10.386 1.00 92.88 115 GLU A N 1
ATOM 861 C CA . GLU A 1 115 ? 2.994 -14.093 -9.667 1.00 92.88 115 GLU A CA 1
ATOM 862 C C . GLU A 1 115 ? 2.510 -12.650 -9.515 1.00 92.88 115 GLU A C 1
ATOM 864 O O . GLU A 1 115 ? 2.579 -12.081 -8.426 1.00 92.88 115 GLU A O 1
ATOM 869 N N . SER A 1 116 ? 1.956 -12.074 -10.583 1.00 94.69 116 SER A N 1
ATOM 870 C CA . SER A 1 116 ? 1.407 -10.719 -10.537 1.00 94.69 116 SER A CA 1
ATOM 871 C C . SER A 1 116 ? 0.197 -10.629 -9.603 1.00 94.69 116 SER A C 1
ATOM 873 O O . SER A 1 116 ? 0.121 -9.694 -8.813 1.00 94.69 116 SER A O 1
ATOM 875 N N . LEU A 1 117 ? -0.702 -11.619 -9.598 1.00 94.56 117 LEU A N 1
ATOM 876 C CA . LEU A 1 117 ? -1.813 -11.675 -8.638 1.00 94.56 117 LEU A CA 1
ATOM 877 C C . LEU A 1 117 ? -1.325 -11.806 -7.193 1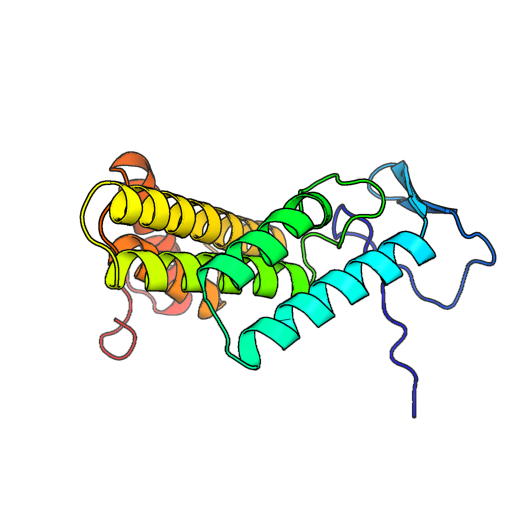.00 94.56 117 LEU A C 1
ATOM 879 O O . LEU A 1 117 ? -1.852 -11.142 -6.303 1.00 94.56 117 LEU A O 1
ATOM 883 N N . LYS A 1 118 ? -0.282 -12.604 -6.949 1.00 94.75 118 LYS A N 1
ATOM 884 C CA . LYS A 1 118 ? 0.332 -12.705 -5.620 1.00 94.75 118 LYS A CA 1
ATOM 885 C C . LYS A 1 118 ? 0.870 -11.349 -5.155 1.00 94.75 118 LYS A C 1
ATOM 887 O O . LYS A 1 118 ? 0.632 -10.963 -4.011 1.00 94.75 118 LYS A O 1
ATOM 892 N N . SER A 1 119 ? 1.547 -10.612 -6.035 1.00 95.81 119 SER A N 1
ATOM 893 C CA . SER A 1 119 ? 2.016 -9.253 -5.741 1.00 95.81 119 SER A CA 1
ATOM 894 C C . SER A 1 119 ? 0.859 -8.276 -5.523 1.00 95.81 119 SER A C 1
ATOM 896 O O . SER A 1 119 ? 0.896 -7.500 -4.572 1.00 95.81 119 SER A O 1
ATOM 898 N N . PHE A 1 120 ? -0.204 -8.343 -6.329 1.00 96.62 120 PHE A N 1
ATOM 899 C CA . PHE A 1 120 ? -1.422 -7.552 -6.121 1.00 96.62 120 PHE A CA 1
ATOM 900 C C . PHE A 1 120 ? -1.987 -7.749 -4.708 1.00 96.62 120 PHE A C 1
ATOM 902 O O . PHE A 1 120 ? -2.127 -6.774 -3.968 1.00 96.62 120 PHE A O 1
ATOM 909 N N . HIS A 1 121 ? -2.222 -8.999 -4.297 1.00 96.19 121 HIS A N 1
ATOM 910 C CA . HIS A 1 121 ? -2.742 -9.323 -2.963 1.00 96.19 121 HIS A CA 1
ATOM 911 C C . HIS A 1 121 ? -1.788 -8.889 -1.848 1.00 96.19 121 HIS A C 1
ATOM 913 O O . HIS A 1 121 ? -2.222 -8.398 -0.806 1.00 96.19 121 HIS A O 1
ATOM 919 N N . HIS A 1 122 ? -0.477 -9.009 -2.071 1.00 95.44 122 HIS A N 1
ATOM 920 C CA . HIS A 1 122 ? 0.533 -8.518 -1.137 1.00 95.44 122 HIS A CA 1
ATOM 921 C C . HIS A 1 122 ? 0.411 -7.006 -0.887 1.00 95.44 122 HIS A C 1
ATOM 923 O O . HIS A 1 122 ? 0.424 -6.576 0.268 1.00 95.44 122 HIS A O 1
ATOM 929 N N . TYR A 1 123 ? 0.253 -6.195 -1.936 1.00 96.06 123 TYR A N 1
ATOM 930 C CA . TYR A 1 123 ? 0.084 -4.749 -1.771 1.00 96.06 123 TYR A CA 1
ATOM 931 C C . TYR A 1 123 ? -1.278 -4.379 -1.185 1.00 96.06 123 TYR A C 1
ATOM 933 O O . TYR A 1 123 ? -1.325 -3.498 -0.331 1.00 96.06 123 TYR A O 1
ATOM 941 N N . GLN A 1 124 ? -2.363 -5.069 -1.557 1.00 95.94 124 GLN A N 1
ATOM 942 C CA . GLN A 1 124 ? -3.684 -4.842 -0.953 1.00 95.94 124 GLN A CA 1
ATOM 943 C C . GLN A 1 124 ? -3.659 -5.050 0.567 1.00 95.94 124 GLN A C 1
ATOM 945 O O . GLN A 1 124 ? -4.136 -4.197 1.315 1.00 95.94 124 GLN A O 1
ATOM 950 N N . LYS A 1 125 ? -3.000 -6.114 1.046 1.00 94.44 125 LYS A N 1
ATOM 951 C CA . LYS A 1 125 ? -2.787 -6.349 2.487 1.00 94.44 125 LYS A CA 1
ATOM 952 C C . LYS A 1 125 ? -2.036 -5.206 3.164 1.00 94.44 125 LYS A C 1
ATOM 954 O O . LYS A 1 125 ? -2.425 -4.769 4.243 1.00 94.44 125 LYS A O 1
ATOM 959 N N . GLN A 1 126 ? -0.974 -4.701 2.536 1.00 92.75 126 GLN A N 1
ATOM 960 C CA . GLN A 1 126 ? -0.224 -3.570 3.089 1.00 92.75 126 GLN A CA 1
ATOM 961 C C . GLN A 1 126 ? -1.061 -2.288 3.154 1.00 92.75 126 GLN A C 1
ATOM 963 O O . GLN A 1 126 ? -0.911 -1.513 4.096 1.00 92.75 126 GLN A O 1
ATOM 968 N N . ILE A 1 127 ? -1.921 -2.051 2.162 1.00 92.75 127 ILE A N 1
ATOM 969 C CA . ILE A 1 127 ? -2.833 -0.902 2.142 1.00 92.75 127 ILE A CA 1
ATOM 970 C C . ILE A 1 127 ? -3.863 -1.036 3.271 1.00 92.75 127 ILE A C 1
ATOM 972 O O . ILE A 1 127 ? -4.031 -0.092 4.041 1.00 92.75 127 ILE A O 1
ATOM 976 N N . ALA A 1 128 ? -4.491 -2.208 3.416 1.00 92.19 128 ALA A N 1
ATOM 977 C CA . ALA A 1 128 ? -5.448 -2.492 4.485 1.00 92.19 128 ALA A CA 1
ATOM 978 C C . ALA A 1 128 ? -4.828 -2.278 5.876 1.00 92.19 128 ALA A C 1
ATOM 980 O O . ALA A 1 128 ? -5.351 -1.500 6.671 1.00 92.19 128 ALA A O 1
ATOM 981 N N . TRP A 1 129 ? -3.651 -2.859 6.127 1.00 90.31 129 TRP A N 1
ATOM 982 C CA . TRP A 1 129 ? -2.920 -2.677 7.385 1.00 90.31 129 TRP A CA 1
ATOM 983 C C . TRP A 1 129 ? -2.625 -1.199 7.693 1.00 90.31 129 TRP A C 1
ATOM 985 O O . TRP A 1 129 ? -2.691 -0.768 8.841 1.00 90.31 129 TRP A O 1
ATOM 995 N N . ARG A 1 130 ? -2.338 -0.373 6.680 1.00 87.12 130 ARG A N 1
ATOM 996 C CA . ARG A 1 130 ? -2.094 1.063 6.896 1.00 87.12 130 ARG A CA 1
ATOM 997 C C . ARG A 1 130 ? -3.357 1.838 7.245 1.00 87.12 130 ARG A C 1
ATOM 999 O O . ARG A 1 130 ? -3.269 2.762 8.049 1.00 87.12 130 ARG A O 1
ATOM 1006 N N . PHE A 1 131 ? -4.506 1.487 6.671 1.00 87.50 131 PHE A N 1
ATOM 1007 C CA . PHE A 1 131 ? -5.790 2.053 7.096 1.00 87.50 131 PHE A CA 1
ATOM 1008 C C . PHE A 1 131 ? -6.088 1.714 8.556 1.00 87.50 131 PHE A C 1
ATOM 1010 O O . PHE A 1 131 ? -6.480 2.599 9.320 1.00 87.50 131 PHE A O 1
ATOM 1017 N N . GLU A 1 132 ? -5.821 0.473 8.959 1.00 87.88 132 GLU A N 1
ATOM 1018 C CA . GLU A 1 132 ? -5.914 0.025 10.352 1.00 87.88 132 GLU A CA 1
ATOM 1019 C C . GLU A 1 132 ? -4.993 0.890 11.238 1.00 87.88 132 GLU A C 1
ATOM 1021 O O . GLU A 1 132 ? -5.454 1.621 12.108 1.00 87.88 132 GLU A O 1
ATOM 1026 N N . GLU A 1 133 ? -3.708 1.019 10.914 1.00 81.50 133 GLU A N 1
ATOM 1027 C CA . GLU A 1 133 ? -2.794 1.887 11.677 1.00 81.50 133 GLU A CA 1
ATOM 1028 C C . GLU A 1 133 ? -3.214 3.374 11.736 1.00 81.50 133 GLU A C 1
ATOM 1030 O O . GLU A 1 133 ? -2.845 4.097 12.672 1.00 81.50 133 GLU A O 1
ATOM 1035 N N . MET A 1 134 ? -3.942 3.879 10.734 1.00 75.38 134 MET A N 1
ATOM 1036 C CA . MET A 1 134 ? -4.412 5.269 10.687 1.00 75.38 134 MET A CA 1
ATOM 1037 C C . MET A 1 134 ? -5.654 5.517 11.543 1.00 75.38 134 MET A C 1
ATOM 1039 O O . MET A 1 134 ? -5.677 6.526 12.250 1.00 75.38 134 MET A O 1
ATOM 1043 N N . HIS A 1 135 ? -6.648 4.627 11.504 1.00 72.69 135 HIS A N 1
ATOM 1044 C CA . HIS A 1 135 ? -7.944 4.834 12.169 1.00 72.69 135 HIS A CA 1
ATOM 1045 C C . HIS A 1 135 ? -8.176 3.921 13.388 1.00 72.69 135 HIS A C 1
ATOM 1047 O O . HIS A 1 135 ? -9.200 4.045 14.060 1.00 72.69 135 HIS A O 1
ATOM 1053 N N . GLY A 1 136 ? -7.213 3.058 13.721 1.00 77.12 136 GLY A N 1
ATOM 1054 C CA . GLY A 1 136 ? -7.271 2.118 14.836 1.00 77.12 136 GLY A CA 1
ATOM 1055 C C . GLY A 1 136 ? -7.729 0.723 14.403 1.00 77.12 136 GLY A C 1
ATOM 1056 O O . GLY A 1 136 ? -7.255 0.161 13.426 1.00 77.12 136 GLY A O 1
ATOM 1057 N N . ASP A 1 137 ? -8.642 0.127 15.160 1.00 79.06 137 ASP A N 1
ATOM 1058 C CA . ASP A 1 137 ? -9.137 -1.219 14.854 1.00 79.06 137 ASP A CA 1
ATOM 1059 C C . ASP A 1 137 ? -9.869 -1.265 13.492 1.00 79.06 137 ASP A C 1
ATOM 1061 O O . ASP A 1 137 ? -10.559 -0.306 13.124 1.00 79.06 137 ASP A O 1
ATOM 1065 N N . TRP A 1 138 ? -9.747 -2.372 12.747 1.00 78.50 138 TRP A N 1
ATOM 1066 C CA . TRP A 1 138 ? -10.446 -2.563 11.467 1.00 78.50 138 TRP A CA 1
ATOM 1067 C C . TRP A 1 138 ? -11.965 -2.469 11.637 1.00 78.50 138 TRP A C 1
ATOM 1069 O O . TRP A 1 138 ? -12.657 -1.951 10.762 1.00 78.50 138 TRP A O 1
ATOM 1079 N N . SER A 1 139 ? -12.468 -2.878 12.805 1.00 72.19 139 SER A N 1
ATOM 1080 C CA . SER A 1 139 ? -13.883 -2.796 13.179 1.00 72.19 139 SER A CA 1
ATOM 1081 C C . SER A 1 139 ? -14.418 -1.361 13.238 1.00 72.19 139 SER A C 1
ATOM 1083 O O . SER A 1 139 ? -15.621 -1.155 13.281 1.00 72.19 139 SER A O 1
ATOM 1085 N N . LYS A 1 140 ? -13.552 -0.338 13.238 1.00 75.19 140 LYS A N 1
ATOM 1086 C CA . LYS A 1 140 ? -13.945 1.081 13.308 1.00 75.19 140 LYS A CA 1
ATOM 1087 C C . LYS A 1 140 ? -13.717 1.832 11.999 1.00 75.19 140 LYS A C 1
ATOM 1089 O O . LYS A 1 140 ? -13.857 3.058 11.972 1.00 75.19 140 LYS A O 1
ATOM 1094 N N . GLN A 1 141 ? -13.354 1.129 10.927 1.00 79.94 141 GLN A N 1
ATOM 1095 C CA . GLN A 1 141 ? -13.068 1.751 9.639 1.00 79.94 141 GLN A CA 1
ATOM 1096 C C . GLN A 1 141 ? -14.329 2.362 9.036 1.00 79.94 141 GLN A C 1
ATOM 1098 O O . GLN A 1 141 ? -15.378 1.731 8.955 1.00 79.94 141 GLN A O 1
ATOM 1103 N N . ARG A 1 142 ? -14.204 3.621 8.610 1.00 80.19 142 ARG A N 1
ATOM 1104 C CA . ARG A 1 142 ? -15.254 4.365 7.896 1.00 80.19 142 ARG A CA 1
ATOM 1105 C C . ARG A 1 142 ? -14.795 4.862 6.526 1.00 80.19 142 ARG A C 1
ATOM 1107 O O . ARG A 1 142 ? -15.502 5.631 5.881 1.00 80.19 142 ARG A O 1
ATOM 1114 N N . ASP A 1 143 ? -13.594 4.467 6.107 1.00 84.12 143 ASP A N 1
ATOM 1115 C CA . ASP A 1 143 ? -13.019 4.875 4.831 1.00 84.12 143 ASP A CA 1
ATOM 1116 C C . ASP A 1 143 ? -13.515 3.950 3.712 1.00 84.12 143 ASP A C 1
ATOM 1118 O O . ASP A 1 143 ? -13.286 2.740 3.733 1.00 84.12 143 ASP A O 1
ATOM 1122 N N . ALA A 1 144 ? -14.179 4.525 2.708 1.00 85.25 144 ALA A N 1
ATOM 1123 C CA . ALA A 1 144 ? -14.675 3.774 1.556 1.00 85.25 144 ALA A CA 1
ATOM 1124 C C . ALA A 1 144 ? -13.544 3.081 0.772 1.00 85.25 144 ALA A C 1
ATOM 1126 O O . ALA A 1 144 ? -13.745 2.013 0.196 1.00 85.25 144 ALA A O 1
ATOM 1127 N N . THR A 1 145 ? -12.336 3.646 0.790 1.00 87.38 145 THR A N 1
ATOM 1128 C CA . THR A 1 145 ? -11.153 3.059 0.152 1.00 87.38 145 THR A CA 1
ATOM 1129 C C . THR A 1 145 ? -10.730 1.768 0.850 1.00 87.38 145 THR A C 1
ATOM 1131 O O . THR A 1 145 ? -10.288 0.836 0.181 1.00 87.38 145 THR A O 1
ATOM 1134 N N . TYR A 1 146 ? -10.887 1.676 2.176 1.00 90.81 146 TYR A N 1
ATOM 1135 C CA . TYR A 1 146 ? -10.604 0.447 2.924 1.00 90.81 146 TYR A CA 1
ATOM 1136 C C . TYR A 1 146 ? -11.550 -0.682 2.506 1.00 90.81 146 TYR A C 1
ATOM 1138 O O . TYR A 1 146 ? -11.100 -1.781 2.180 1.00 90.81 146 TYR A O 1
ATOM 1146 N N . LEU A 1 147 ? -12.851 -0.387 2.417 1.00 91.25 147 LEU A N 1
ATOM 1147 C CA . LEU A 1 147 ? -13.846 -1.335 1.912 1.00 91.25 147 LEU A CA 1
ATOM 1148 C C . LEU A 1 147 ? -13.524 -1.786 0.483 1.00 91.25 147 LEU A C 1
ATOM 1150 O O . LEU A 1 147 ? -13.555 -2.980 0.192 1.00 91.25 147 LEU A O 1
ATOM 1154 N N . GLN A 1 148 ? -13.154 -0.848 -0.394 1.00 91.12 148 GLN A N 1
ATOM 1155 C CA . GLN A 1 148 ? -12.789 -1.151 -1.777 1.00 91.12 148 GLN A CA 1
ATOM 1156 C C . GLN A 1 148 ? -11.563 -2.072 -1.866 1.00 91.12 148 GLN A C 1
ATOM 1158 O O . GLN A 1 148 ? -11.551 -2.998 -2.673 1.00 91.12 148 GLN A O 1
ATOM 1163 N N . VAL A 1 149 ? -10.546 -1.848 -1.030 1.00 93.75 149 VAL A N 1
ATOM 1164 C CA . VAL A 1 149 ? -9.341 -2.692 -0.932 1.00 93.75 149 VAL A CA 1
ATOM 1165 C C . VAL A 1 149 ? -9.703 -4.131 -0.564 1.00 93.75 149 VAL A C 1
ATOM 1167 O O . VAL A 1 149 ? -9.269 -5.072 -1.236 1.00 93.75 149 VAL A O 1
ATOM 1170 N N . LEU A 1 150 ? -10.533 -4.311 0.466 1.00 94.56 150 LEU A N 1
ATOM 1171 C CA . LEU A 1 150 ? -10.978 -5.634 0.906 1.00 94.56 150 LEU A CA 1
ATOM 1172 C C . LEU A 1 150 ? -11.831 -6.320 -0.164 1.00 94.56 150 LEU A C 1
ATOM 1174 O O . LEU A 1 150 ? -11.568 -7.465 -0.530 1.00 94.56 150 LEU A O 1
ATOM 1178 N N . TYR A 1 151 ? -12.800 -5.599 -0.723 1.00 93.44 151 TYR A N 1
ATOM 1179 C CA . TYR A 1 151 ? -13.692 -6.121 -1.750 1.00 93.44 151 TYR A CA 1
ATOM 1180 C C . TYR A 1 151 ? -12.946 -6.547 -3.018 1.00 93.44 151 TYR A C 1
ATOM 1182 O O . TYR A 1 151 ? -13.126 -7.664 -3.509 1.00 93.44 151 TYR A O 1
ATOM 1190 N N . MET A 1 152 ? -12.046 -5.699 -3.524 1.00 93.25 152 MET A N 1
ATOM 1191 C CA . MET A 1 152 ? -11.214 -6.033 -4.682 1.00 93.25 152 MET A CA 1
ATOM 1192 C C . MET A 1 152 ? -10.339 -7.262 -4.428 1.00 93.25 152 MET A C 1
ATOM 1194 O O . MET A 1 152 ? -10.119 -8.058 -5.340 1.00 93.25 152 MET A O 1
ATOM 1198 N N . SER A 1 153 ? -9.836 -7.432 -3.206 1.00 94.19 153 SER A N 1
ATOM 1199 C CA . SER A 1 153 ? -9.021 -8.596 -2.850 1.00 94.19 153 SER A CA 1
ATOM 1200 C C . SER A 1 153 ? -9.848 -9.883 -2.850 1.00 94.19 153 SER A C 1
ATOM 1202 O O . SER A 1 153 ? -9.400 -10.892 -3.389 1.00 94.19 153 SER A O 1
ATOM 1204 N N . LEU A 1 154 ? -11.074 -9.841 -2.318 1.00 94.56 154 LEU A N 1
ATOM 1205 C CA . LEU A 1 154 ? -11.983 -10.992 -2.252 1.00 94.56 154 LEU A CA 1
ATOM 1206 C C . LEU A 1 154 ? -12.538 -11.407 -3.620 1.00 94.56 154 LEU A C 1
ATOM 1208 O O . LEU A 1 154 ? -12.743 -12.594 -3.867 1.00 94.56 154 LEU A O 1
ATOM 1212 N N . THR A 1 155 ? -12.769 -10.444 -4.510 1.00 92.19 155 THR A N 1
ATOM 1213 C CA . THR A 1 155 ? -13.295 -10.695 -5.863 1.00 92.19 155 THR A CA 1
ATOM 1214 C C . THR A 1 155 ? -12.217 -11.077 -6.874 1.00 92.19 155 THR A C 1
ATOM 1216 O O . THR A 1 155 ? -12.520 -11.630 -7.933 1.00 92.19 155 THR A O 1
ATOM 1219 N N . THR A 1 156 ? -10.946 -10.828 -6.555 1.00 92.06 156 THR A N 1
ATOM 1220 C CA . THR A 1 156 ? -9.819 -11.189 -7.417 1.00 92.06 156 THR A CA 1
ATOM 1221 C C . THR A 1 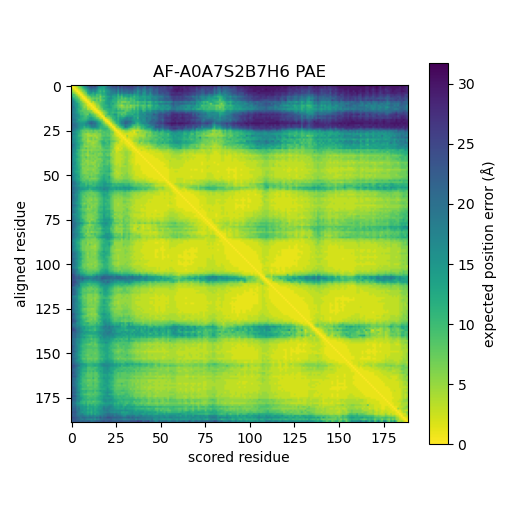156 ? -9.335 -12.609 -7.128 1.00 92.06 156 THR A C 1
ATOM 1223 O O . THR A 1 156 ? -9.139 -13.017 -5.985 1.00 92.06 156 THR A O 1
ATOM 1226 N N . GLN A 1 157 ? -9.080 -13.379 -8.187 1.00 89.94 157 GLN A N 1
ATOM 1227 C CA . GLN A 1 157 ? -8.576 -14.749 -8.074 1.00 89.94 157 GLN A CA 1
ATOM 1228 C C . GLN A 1 157 ? -7.180 -14.817 -7.428 1.00 89.94 157 GLN A C 1
ATOM 1230 O O . GLN A 1 157 ? -6.427 -13.843 -7.397 1.00 89.94 157 GLN A O 1
ATOM 1235 N N . GLY A 1 158 ? -6.804 -16.002 -6.942 1.00 87.88 158 GLY A N 1
ATOM 1236 C CA . GLY A 1 158 ? -5.451 -16.269 -6.438 1.00 87.88 158 GLY A CA 1
ATOM 1237 C C . GLY A 1 158 ? -5.189 -15.829 -4.996 1.00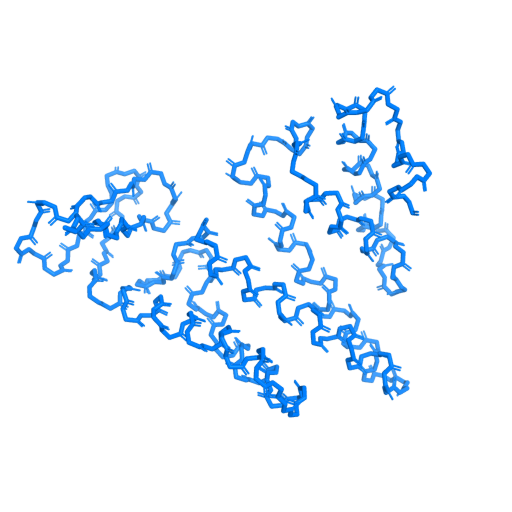 87.88 158 GLY A C 1
ATOM 1238 O O . GLY A 1 158 ? -4.059 -15.967 -4.534 1.00 87.88 158 GLY A O 1
ATOM 1239 N N . LEU A 1 159 ? -6.208 -15.339 -4.281 1.00 91.94 159 LEU A N 1
ATOM 1240 C CA . LEU A 1 159 ? -6.130 -15.130 -2.836 1.00 91.94 159 LEU A CA 1
ATOM 1241 C C . LEU A 1 159 ? -6.189 -16.484 -2.117 1.00 91.94 159 LEU A C 1
ATOM 1243 O O . LEU A 1 159 ? -7.103 -17.280 -2.372 1.00 91.94 159 LEU A O 1
ATOM 1247 N N . ASP A 1 160 ? -5.222 -16.742 -1.240 1.00 92.31 160 ASP A N 1
ATOM 1248 C CA . ASP A 1 160 ? -5.180 -17.945 -0.408 1.00 92.31 160 ASP A CA 1
ATOM 1249 C C . ASP A 1 160 ? -6.336 -17.984 0.609 1.00 92.31 160 ASP A C 1
ATOM 1251 O O . ASP A 1 160 ? -6.949 -16.960 0.909 1.00 92.31 160 ASP A O 1
ATOM 1255 N N . ALA A 1 161 ? -6.672 -19.183 1.095 1.00 93.38 161 ALA A N 1
ATOM 1256 C CA . ALA A 1 161 ? -7.856 -19.399 1.929 1.00 93.38 161 ALA A CA 1
ATOM 1257 C C . ALA A 1 161 ? -7.794 -18.631 3.259 1.00 93.38 161 ALA A C 1
ATOM 1259 O O . ALA A 1 161 ? -8.746 -17.939 3.597 1.00 93.38 161 ALA A O 1
ATOM 1260 N N . GLU A 1 162 ? -6.655 -18.683 3.953 1.00 94.00 162 GLU A N 1
ATOM 1261 C CA . GLU A 1 162 ? -6.448 -17.979 5.225 1.00 94.00 162 GLU A CA 1
ATOM 1262 C C . GLU A 1 162 ? -6.674 -16.471 5.067 1.00 94.00 162 GLU A C 1
ATOM 1264 O O . GLU A 1 162 ? -7.429 -15.850 5.813 1.00 94.00 162 GLU A O 1
ATOM 1269 N N . SER A 1 163 ? -6.084 -15.887 4.026 1.00 93.00 163 SER A N 1
ATOM 1270 C CA . SER A 1 163 ? -6.217 -14.458 3.749 1.00 93.00 163 SER A CA 1
ATOM 1271 C C . SER A 1 163 ? -7.609 -14.070 3.282 1.00 93.00 163 SER A C 1
ATOM 1273 O O . SER A 1 163 ? -8.059 -12.957 3.546 1.00 93.00 163 SER A O 1
ATOM 1275 N N . ARG A 1 164 ? -8.293 -14.969 2.568 1.00 94.38 164 ARG A N 1
ATOM 1276 C CA . ARG A 1 164 ? -9.683 -14.770 2.163 1.00 94.38 164 ARG A CA 1
ATOM 1277 C C . ARG A 1 164 ? -10.588 -14.711 3.382 1.00 94.38 164 ARG A C 1
ATOM 1279 O O . ARG A 1 164 ? -11.394 -13.791 3.462 1.00 94.38 164 ARG A O 1
ATOM 1286 N N . ASP A 1 165 ? -10.424 -15.632 4.323 1.00 95.06 165 ASP A N 1
ATOM 1287 C CA . ASP A 1 165 ? -11.221 -15.669 5.549 1.00 95.06 165 ASP A CA 1
ATOM 1288 C C . ASP A 1 165 ? -10.960 -14.424 6.410 1.00 95.06 165 ASP A C 1
ATOM 1290 O O . ASP A 1 165 ? -11.905 -13.783 6.879 1.00 95.06 165 ASP A O 1
ATOM 1294 N N . GLU A 1 166 ? -9.694 -14.011 6.550 1.00 94.38 166 GLU A N 1
ATOM 1295 C CA . GLU A 1 166 ? -9.324 -12.781 7.261 1.00 94.38 166 GLU A CA 1
ATOM 1296 C C . GLU A 1 166 ? -9.963 -11.537 6.620 1.00 94.38 166 GLU A C 1
ATOM 1298 O O . GLU A 1 166 ? -10.609 -10.741 7.303 1.00 94.38 166 GLU A O 1
ATOM 1303 N N . MET A 1 167 ? -9.813 -11.362 5.303 1.00 94.31 167 MET A N 1
ATOM 1304 C CA . MET A 1 167 ? -10.349 -10.196 4.593 1.00 94.31 167 MET A CA 1
ATOM 1305 C C . MET A 1 167 ? -11.876 -10.184 4.550 1.00 94.31 167 MET A C 1
ATOM 1307 O O . MET A 1 167 ? -12.470 -9.112 4.647 1.00 94.31 167 MET A O 1
ATOM 1311 N N . ALA A 1 168 ? -12.514 -11.351 4.428 1.00 94.56 168 ALA A N 1
ATOM 1312 C CA . ALA A 1 168 ? -13.968 -11.478 4.463 1.00 94.56 168 ALA A CA 1
ATOM 1313 C C . ALA A 1 168 ? -14.514 -11.050 5.824 1.00 94.56 168 ALA A C 1
ATOM 1315 O O . ALA A 1 168 ? -15.459 -10.263 5.885 1.00 94.56 168 ALA A O 1
ATOM 1316 N N . LYS A 1 169 ? -13.869 -11.487 6.911 1.00 94.12 169 LYS A N 1
ATOM 1317 C CA . LYS A 1 169 ? -14.216 -11.046 8.263 1.00 94.12 169 LYS A CA 1
ATOM 1318 C C . LYS A 1 169 ? -14.045 -9.537 8.424 1.00 94.12 169 LYS A C 1
ATOM 1320 O O . LYS A 1 169 ? -14.973 -8.866 8.859 1.00 94.12 169 LYS A O 1
ATOM 1325 N N . 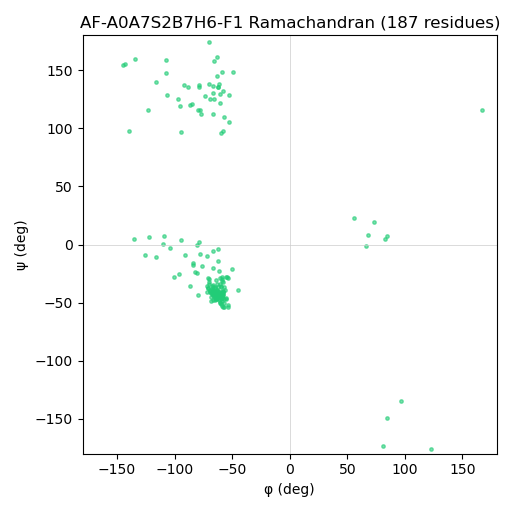LYS A 1 170 ? -12.898 -8.988 8.011 1.00 94.19 170 LYS A N 1
ATOM 1326 C CA . LYS A 1 170 ? -12.640 -7.539 8.071 1.00 94.19 170 LYS A CA 1
ATOM 1327 C C . LYS A 1 170 ? -13.678 -6.733 7.290 1.00 94.19 170 LYS A C 1
ATOM 1329 O O . LYS A 1 170 ? -14.118 -5.690 7.767 1.00 94.19 170 LYS A O 1
ATOM 1334 N N . LEU A 1 171 ? -14.087 -7.217 6.113 1.00 92.94 171 LEU A N 1
ATOM 1335 C CA . LEU A 1 171 ? -15.103 -6.554 5.298 1.00 92.94 171 LEU A CA 1
ATOM 1336 C C . LEU A 1 171 ? -16.467 -6.596 5.988 1.00 92.94 171 LEU A C 1
ATOM 1338 O O . LEU A 1 171 ? -17.139 -5.569 6.027 1.00 92.94 171 LEU A O 1
ATOM 1342 N N . SER A 1 172 ? -16.842 -7.744 6.556 1.00 92.56 172 SER A N 1
ATOM 1343 C CA . SER A 1 172 ? -18.086 -7.907 7.313 1.00 92.56 172 SER A CA 1
ATOM 1344 C C . SER A 1 172 ? -18.147 -6.950 8.500 1.00 92.56 172 SER A C 1
ATOM 1346 O O . SER A 1 172 ? -19.080 -6.156 8.589 1.00 92.56 172 SER A O 1
ATOM 1348 N N . ASP A 1 173 ? -17.119 -6.944 9.354 1.00 91.94 173 ASP A N 1
ATOM 1349 C CA . ASP A 1 173 ? -17.046 -6.085 10.545 1.00 91.94 173 ASP A CA 1
ATOM 1350 C C . ASP A 1 173 ? -17.130 -4.586 10.173 1.00 91.94 173 ASP A C 1
ATOM 1352 O O . ASP A 1 173 ? -17.816 -3.789 10.824 1.00 91.94 173 ASP A O 1
ATOM 1356 N N . ALA A 1 174 ? -16.443 -4.184 9.095 1.00 89.75 174 ALA A N 1
ATOM 1357 C CA . ALA A 1 174 ? -16.472 -2.809 8.601 1.00 89.75 174 ALA A CA 1
ATOM 1358 C C . ALA A 1 174 ? -17.839 -2.436 7.998 1.00 89.75 174 ALA A C 1
ATOM 1360 O O . ALA A 1 174 ? -18.333 -1.328 8.229 1.00 89.75 174 ALA A O 1
ATOM 1361 N N . CYS A 1 175 ? -18.484 -3.353 7.268 1.00 89.94 175 CYS A N 1
ATOM 1362 C CA . CYS A 1 175 ? -19.826 -3.137 6.725 1.00 89.94 175 CYS A CA 1
ATOM 1363 C C . CYS A 1 175 ? -20.875 -3.028 7.835 1.00 89.94 175 CYS A C 1
ATOM 1365 O O . CYS A 1 175 ? -21.729 -2.143 7.766 1.00 89.94 175 CYS A O 1
ATOM 1367 N N . GLU A 1 176 ? -20.787 -3.843 8.890 1.00 90.69 176 GLU A N 1
ATOM 1368 C CA . GLU A 1 176 ? -21.697 -3.750 10.037 1.00 90.69 176 GLU A CA 1
ATOM 1369 C C . GLU A 1 176 ? -21.603 -2.374 10.692 1.00 90.69 176 GLU A C 1
ATOM 1371 O O . GLU A 1 176 ? -22.615 -1.743 10.995 1.00 90.69 176 GLU A O 1
ATOM 1376 N N . THR A 1 177 ? -20.385 -1.857 10.825 1.00 86.69 177 THR A N 1
ATOM 1377 C CA . THR A 1 177 ? -20.144 -0.545 11.430 1.00 86.69 177 THR A CA 1
ATOM 1378 C C . THR A 1 177 ? -20.610 0.618 10.554 1.00 86.69 177 THR A C 1
ATOM 1380 O O . THR A 1 177 ? -21.099 1.621 11.079 1.00 86.69 177 THR A O 1
ATOM 1383 N N . MET A 1 178 ? -20.446 0.525 9.231 1.00 87.56 178 MET A N 1
ATOM 1384 C CA . MET A 1 178 ? -20.789 1.614 8.306 1.00 87.56 178 MET A CA 1
ATOM 1385 C C . MET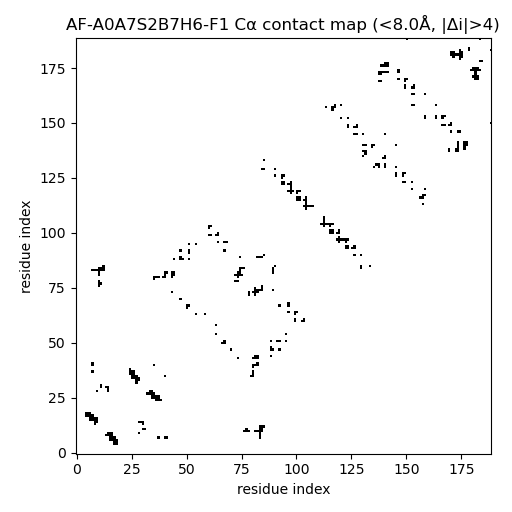 A 1 178 ? -22.251 1.602 7.859 1.00 87.56 178 MET A C 1
ATOM 1387 O O . MET A 1 178 ? -22.836 2.668 7.667 1.00 87.56 178 MET A O 1
ATOM 1391 N N . PHE A 1 179 ? -22.828 0.416 7.679 1.00 89.44 179 PHE A N 1
ATOM 1392 C CA . PHE A 1 179 ? -24.123 0.219 7.027 1.00 89.44 179 PHE A CA 1
ATOM 1393 C C . PHE A 1 179 ? -25.124 -0.570 7.878 1.00 89.44 179 PHE A C 1
ATOM 1395 O O . PHE A 1 179 ? -26.290 -0.651 7.502 1.00 89.44 179 PHE A O 1
ATOM 1402 N N . GLY A 1 180 ? -24.708 -1.151 9.009 1.00 89.06 180 GLY A N 1
ATOM 1403 C CA . GLY A 1 180 ? -25.580 -1.988 9.839 1.00 89.06 180 GLY A CA 1
ATOM 1404 C C . GLY A 1 180 ? -25.872 -3.370 9.245 1.00 89.06 180 GLY A C 1
ATOM 1405 O O . GLY A 1 180 ? -26.856 -3.993 9.633 1.00 89.06 180 GLY A O 1
ATOM 1406 N N . GLN A 1 181 ? -25.053 -3.843 8.300 1.00 90.19 181 GLN A N 1
ATOM 1407 C CA . GLN A 1 181 ? -25.209 -5.139 7.628 1.00 90.19 181 GLN A CA 1
ATOM 1408 C C . GLN A 1 181 ? -23.843 -5.776 7.306 1.00 90.19 181 GLN A C 1
ATOM 1410 O O . GLN A 1 181 ? -22.879 -5.041 7.110 1.00 90.19 181 GLN A O 1
ATOM 1415 N N . PRO A 1 182 ? -23.735 -7.113 7.189 1.00 87.25 182 PRO A N 1
ATOM 1416 C CA . PRO A 1 182 ? -22.448 -7.810 7.040 1.00 87.25 182 PRO A CA 1
ATOM 1417 C C . PRO A 1 182 ? -21.859 -7.769 5.619 1.00 87.25 182 PRO A C 1
ATOM 1419 O O . PRO A 1 182 ? -20.823 -8.373 5.349 1.00 87.25 182 PRO A O 1
ATOM 1422 N N . CYS A 1 183 ? -22.515 -7.093 4.677 1.00 86.25 183 CYS A N 1
ATOM 1423 C CA . CYS A 1 183 ? -22.096 -7.022 3.281 1.00 86.25 183 CYS A CA 1
ATOM 1424 C C . CYS A 1 183 ? -22.167 -5.596 2.731 1.00 86.25 183 CYS A C 1
ATOM 1426 O O . CYS A 1 183 ? -22.892 -4.737 3.244 1.00 86.25 183 CYS A O 1
ATOM 1428 N N . LEU A 1 184 ? -21.424 -5.348 1.649 1.00 84.06 184 LEU A N 1
ATOM 1429 C CA . LEU A 1 184 ? -21.551 -4.103 0.903 1.00 84.06 184 LEU A CA 1
ATOM 1430 C C . LEU A 1 184 ? -22.973 -3.993 0.327 1.00 84.06 184 LEU A C 1
ATOM 1432 O O . LEU A 1 184 ? -23.482 -4.984 -0.194 1.00 84.06 184 LEU A O 1
ATOM 1436 N N . PRO A 1 185 ? -23.624 -2.821 0.419 1.00 82.25 185 PRO A N 1
ATOM 1437 C CA . PRO A 1 185 ? -24.904 -2.591 -0.243 1.00 82.25 185 PRO A CA 1
ATOM 1438 C C . PRO A 1 185 ? -24.781 -2.787 -1.759 1.00 82.25 185 PRO A C 1
ATOM 1440 O O . PRO A 1 185 ? -23.752 -2.425 -2.319 1.00 82.25 185 PRO A O 1
ATOM 1443 N N . ASP A 1 186 ? -25.845 -3.241 -2.424 1.00 75.38 186 ASP A N 1
ATOM 1444 C CA . ASP A 1 186 ? -25.886 -3.496 -3.877 1.00 75.38 186 ASP A CA 1
ATOM 1445 C C . ASP A 1 186 ? -25.269 -2.406 -4.791 1.00 75.38 186 ASP A C 1
ATOM 1447 O O . ASP A 1 186 ? -24.613 -2.760 -5.766 1.00 75.38 186 ASP A O 1
ATOM 1451 N N . PRO A 1 187 ? -25.409 -1.083 -4.544 1.00 69.88 187 PRO A N 1
ATOM 1452 C CA . PRO A 1 187 ? -24.724 -0.078 -5.371 1.00 69.88 187 PRO A CA 1
ATOM 1453 C C . PRO A 1 187 ? -23.199 0.001 -5.158 1.00 69.88 187 PRO A C 1
ATOM 1455 O O . PRO A 1 187 ? -22.523 0.728 -5.886 1.00 69.88 187 PRO A O 1
ATOM 1458 N N . LEU A 1 188 ? -22.667 -0.672 -4.138 1.00 65.81 188 LEU A N 1
ATOM 1459 C CA . LEU A 1 188 ? -21.257 -0.679 -3.734 1.00 65.81 188 LEU A CA 1
ATOM 1460 C C . LEU A 1 188 ? -20.597 -2.063 -3.859 1.00 65.81 188 LEU A C 1
ATOM 1462 O O . LEU A 1 188 ? -19.376 -2.144 -3.719 1.00 65.81 188 LEU A O 1
ATOM 1466 N N . SER A 1 189 ? -21.384 -3.120 -4.089 1.00 59.59 189 SER A N 1
ATOM 1467 C CA . SER A 1 189 ? -20.922 -4.466 -4.447 1.00 59.59 189 SER A CA 1
ATOM 1468 C C . SER A 1 189 ? -20.630 -4.564 -5.940 1.00 59.59 189 SER A C 1
ATOM 1470 O O . SER A 1 189 ? -21.512 -4.186 -6.736 1.00 59.59 189 SER A O 1
#

Organism: NCBI:txid327968

Solvent-accessible surface area (backbone atoms only — not comparable to full-atom values): 10524 Å² total; per-residue (Å²): 133,82,78,77,62,72,53,57,39,36,63,83,61,79,48,68,45,60,75,88,73,70,98,54,62,64,46,67,33,90,92,74,72,48,69,34,41,56,64,55,16,51,53,44,39,49,52,47,47,51,54,53,54,48,60,76,74,57,80,62,57,66,62,49,46,60,59,52,59,71,47,44,66,36,45,38,85,79,35,82,38,25,34,31,56,78,38,69,54,44,52,47,46,39,48,51,49,20,52,42,22,45,54,49,26,74,73,42,78,65,70,66,15,54,53,21,32,48,50,19,51,53,30,40,51,55,49,48,52,45,52,23,73,72,69,45,59,55,61,66,45,79,54,69,65,54,52,50,44,38,49,54,48,69,75,39,76,82,62,52,70,71,61,43,55,53,40,51,50,49,42,21,42,20,22,34,65,70,71,73,35,65,54,68,56,76,97,74,95

Foldseek 3Di:
DPDPQQFQADLLNPDGDGPPDDPDQWDADPVPRDIAGPVLLVVLLVLLVVLLVVVVVDDDLVVSLVSLVVSVLQQDRPRHSHGHVLDVSSLSSLVSNLVSLCVQLVVDDDPSNLVSLVSNLVSLVSNLVSQCSVQPHLLQDPDLVNLVSLVCNLPDPNDDPVVNVVSLQSNQSNCCNHPVGRHDPPVSD

Secondary structure (DSSP, 8-state):
-------EE-TTSS-EE-TTS-S-SEEE-TTT--EEEHHHHHHHHHHHHHHHHHHTT---HHHHHHHHHTTHHHHSTT-TT---TT-HHHHHHHHHHHHHHHHHHHHS-SHHHHHHHHHHHHHHHHHHHHHHHHHSSGGG---HHHHHHHHHHHHSTT--HHHHHHHHHHHHHHHHHHHSSSS--TTT-

pLDDT: mean 81.98, std 15.04, range [29.56, 96.62]

Sequence (189 aa):
QTAELAAVPCQCGKVPFSTAEAIRMLQTCEACGRTFDREESLHNLSKVSEANKNVRKGGDPMDHVKKLTALEKLVKPGATNGVPPKSPEVMRLLSNLAQLHYHLASRVKGSHAAESLKSFHHYQKQIAWRFEEMHGDWSKQRDATYLQVLYMSLTTQGLDAESRDEMAKKLSDACETMFGQPCLPDPLS

Mean predicted aligned error: 8.04 Å